Protein AF-A0AAN6JN86-F1 (afdb_monomer_lite)

Radius of gyration: 22.03 Å; chains: 1; bounding box: 62×44×54 Å

Secondary structure (DSSP, 8-state):
-HHHHHHHHHHHT--EEEE-TTTT-BS-TTTS----HHHHHHHHTT-SSHHHHHHHHH--EEEEEESSSTTT--GGG--EEEEEES--HHHHHHHHHHHHHT----HHHHHHHHHHHS---TTSTTHHHHHHHHHHHHHHHHHHHHHHHHHHHTSTTEE-PPP-BSS----EE---HHHHHHHHHTTS-HHHHHTTTSS-SSS-TT----S-------

Foldseek 3Di:
DLLVVLVVCQVVVHAAEAECAFQQFFLPCVVDHRDDSLNSLCVQCVDPDPVSNVSSQRHWYKYKYAQCFALNNPVVQVAIDIDTDNDDPVVVVVVVVVCCVVVHRDPSSVVSVVCVVVPDDPPDPCVVVVVVSRVVSSVVQSVVQVVVQVVQVVDPQWHWDRDRTTRAIAIAGRDDPCLCVVCVVVVHDSCVSVVVVPPDPDPDPDDPPPDHPHDHDD

Sequence (218 aa):
NIRDVLRLAHEKRLVVLADEVYQVNIYQPLERPFVSFKKVLRDFAKSEKEEERVIAEDVELVSCHNISKGVSGECGRRGGYFELCNISPEVEAQVYKLASVSLCSSVQGQIGIDLLVRPPKEGEESYALFKEETEGIYQTLKSRSEKMHAKFNELPGVVCNEAQGALYLFPELRLPAGAEKKAKEAGKKIDEYYCPQARPKSNTNRFKVCNVFVGVLL

Organism: NCBI:txid155126

Structure (mmCIF, N/CA/C/O backbone):
data_AF-A0AAN6JN86-F1
#
_entry.id   AF-A0AAN6JN86-F1
#
loop_
_atom_site.group_PDB
_atom_site.id
_atom_site.type_symbol
_atom_site.label_atom_id
_atom_site.label_alt_id
_atom_site.label_comp_id
_atom_site.label_asym_id
_atom_site.label_entity_id
_atom_site.label_seq_id
_atom_site.pdbx_PDB_ins_code
_atom_site.Cartn_x
_atom_site.Cartn_y
_atom_site.Cartn_z
_atom_site.occupancy
_atom_site.B_iso_or_equiv
_atom_site.auth_seq_id
_atom_site.auth_comp_id
_atom_site.auth_asym_id
_atom_site.auth_atom_id
_atom_site.pdbx_PDB_model_num
ATOM 1 N N . ASN A 1 1 ? -14.716 1.950 -8.890 1.00 90.81 1 ASN A N 1
ATOM 2 C CA . ASN A 1 1 ? -13.659 0.918 -8.803 1.00 90.81 1 ASN A CA 1
ATOM 3 C C . ASN A 1 1 ? -13.645 0.192 -7.461 1.00 90.81 1 ASN A C 1
ATOM 5 O O . ASN A 1 1 ? -14.044 -0.958 -7.468 1.00 90.81 1 ASN A O 1
ATOM 9 N N . ILE A 1 2 ? -13.265 0.787 -6.312 1.00 97.00 2 ILE A N 1
ATOM 10 C CA . ILE A 1 2 ? -13.223 0.032 -5.025 1.00 97.00 2 ILE A CA 1
ATOM 11 C C . ILE A 1 2 ? -14.587 -0.591 -4.676 1.00 97.00 2 ILE A C 1
ATOM 13 O O . ILE A 1 2 ? -14.657 -1.766 -4.331 1.00 97.00 2 ILE A O 1
ATOM 17 N N . ARG A 1 3 ? -15.685 0.162 -4.846 1.00 96.38 3 ARG A N 1
ATOM 18 C CA . ARG A 1 3 ? -17.052 -0.365 -4.674 1.00 96.38 3 ARG A CA 1
ATOM 19 C C . ARG A 1 3 ? -17.326 -1.590 -5.546 1.00 96.38 3 ARG A C 1
ATOM 21 O O . ARG A 1 3 ? -17.942 -2.535 -5.081 1.00 96.38 3 ARG A O 1
ATOM 28 N N . ASP A 1 4 ? -16.861 -1.581 -6.788 1.00 97.25 4 ASP A N 1
ATOM 29 C CA . ASP A 1 4 ? -17.097 -2.671 -7.738 1.00 97.25 4 ASP A CA 1
ATOM 30 C C . ASP A 1 4 ? -16.284 -3.914 -7.369 1.00 97.25 4 ASP A C 1
ATOM 32 O O . ASP A 1 4 ? -16.794 -5.024 -7.463 1.00 97.25 4 ASP A O 1
ATOM 36 N N . VAL A 1 5 ? -15.060 -3.730 -6.857 1.00 97.88 5 VAL A N 1
ATOM 37 C CA . VAL A 1 5 ? -14.250 -4.823 -6.298 1.00 97.88 5 VAL A CA 1
ATOM 38 C C . VAL A 1 5 ? -14.941 -5.446 -5.086 1.00 97.88 5 VAL A C 1
ATOM 40 O O . VAL A 1 5 ? -15.013 -6.665 -4.999 1.00 97.88 5 VAL A O 1
ATOM 43 N N . LEU A 1 6 ? -15.492 -4.633 -4.179 1.00 97.94 6 LEU A N 1
ATOM 44 C CA . LEU A 1 6 ? -16.229 -5.129 -3.011 1.00 97.94 6 LEU A CA 1
ATOM 45 C C . LEU A 1 6 ? -17.526 -5.852 -3.408 1.00 97.94 6 LEU A C 1
ATOM 47 O O . LEU A 1 6 ? -17.824 -6.906 -2.856 1.00 97.94 6 LEU A O 1
ATOM 51 N N . ARG A 1 7 ? -18.257 -5.350 -4.415 1.00 97.25 7 ARG A N 1
ATOM 52 C CA . ARG A 1 7 ? -19.420 -6.052 -4.990 1.00 97.25 7 ARG A CA 1
ATOM 53 C C . ARG A 1 7 ? -19.028 -7.399 -5.594 1.00 97.25 7 ARG A C 1
ATOM 55 O O . ARG A 1 7 ? -19.703 -8.389 -5.342 1.00 97.25 7 ARG A O 1
ATOM 62 N N . LEU A 1 8 ? -17.931 -7.446 -6.352 1.00 97.69 8 LEU A N 1
ATOM 63 C CA . LEU A 1 8 ? -17.412 -8.688 -6.924 1.00 97.69 8 LEU A CA 1
ATOM 64 C C . LEU A 1 8 ? -16.986 -9.669 -5.826 1.00 97.69 8 LEU A C 1
ATOM 66 O O . LEU A 1 8 ? -17.280 -10.857 -5.922 1.00 97.69 8 LEU A O 1
ATOM 70 N N . ALA A 1 9 ? -16.309 -9.179 -4.786 1.00 98.00 9 ALA A N 1
ATOM 71 C CA . ALA A 1 9 ? -15.887 -9.994 -3.655 1.00 98.00 9 ALA A CA 1
ATOM 72 C C . ALA A 1 9 ? -17.089 -10.604 -2.929 1.00 98.00 9 ALA A C 1
ATOM 74 O O . ALA A 1 9 ? -17.093 -11.804 -2.670 1.00 98.00 9 ALA A O 1
ATOM 75 N N . HIS A 1 10 ? -18.141 -9.814 -2.707 1.00 97.50 10 HIS A N 1
ATOM 76 C CA . HIS A 1 10 ? -19.407 -10.296 -2.167 1.00 97.50 10 HIS A CA 1
ATOM 77 C C . HIS A 1 10 ? -20.053 -11.359 -3.075 1.00 97.50 10 HIS A C 1
ATOM 79 O O . HIS A 1 10 ? -20.311 -12.477 -2.638 1.00 97.50 10 HIS A O 1
ATOM 85 N N . GLU A 1 11 ? -20.235 -11.062 -4.368 1.00 97.12 11 GLU A N 1
ATOM 86 C CA . GLU A 1 11 ? -20.869 -11.974 -5.336 1.00 97.12 11 GLU A CA 1
ATOM 87 C C . GLU A 1 11 ? -20.124 -13.313 -5.458 1.00 97.12 11 GLU A C 1
ATOM 89 O O . GLU A 1 11 ? -20.731 -14.378 -5.579 1.00 97.12 11 GLU A O 1
ATOM 94 N N . LYS A 1 12 ? -18.789 -13.268 -5.446 1.00 98.00 12 LYS A N 1
ATOM 95 C CA . LYS A 1 12 ? -17.933 -14.444 -5.629 1.00 98.00 12 LYS A CA 1
ATOM 96 C C . LYS A 1 12 ? -17.495 -15.092 -4.315 1.00 98.00 12 LYS A C 1
ATOM 98 O O . LYS A 1 12 ? -16.804 -16.107 -4.378 1.00 98.00 12 LYS A O 1
ATOM 103 N N . ARG A 1 13 ? -17.919 -14.562 -3.160 1.00 97.00 13 ARG A N 1
ATOM 104 C CA . ARG A 1 13 ? -17.509 -15.002 -1.813 1.00 97.00 13 ARG A CA 1
ATOM 105 C C . ARG A 1 13 ? -15.985 -15.058 -1.671 1.00 97.00 13 ARG A C 1
ATOM 107 O O . ARG A 1 13 ? -15.407 -16.105 -1.389 1.00 97.00 13 ARG A O 1
ATOM 114 N N . LEU A 1 14 ? -15.339 -13.932 -1.954 1.00 98.06 14 LEU A N 1
ATOM 115 C CA . LEU A 1 14 ? -13.891 -13.768 -1.883 1.00 98.06 14 LEU A CA 1
ATOM 116 C C . LEU A 1 14 ? -13.508 -12.910 -0.681 1.00 98.06 14 LEU A C 1
ATOM 118 O O . LEU A 1 14 ? -14.096 -11.854 -0.455 1.00 98.06 14 LEU A O 1
ATOM 122 N N . VAL A 1 15 ? -12.445 -13.320 0.007 1.00 97.94 15 VAL A N 1
ATOM 123 C CA . VAL A 1 15 ? -11.757 -12.479 0.990 1.00 97.94 15 VAL A CA 1
ATOM 124 C C . VAL A 1 15 ? -10.974 -11.394 0.257 1.00 97.94 15 VAL A C 1
ATOM 126 O O . VAL A 1 15 ? -10.248 -11.673 -0.703 1.00 97.94 15 VAL A O 1
ATOM 129 N N . VAL A 1 16 ? -11.081 -10.154 0.726 1.00 98.50 16 VAL A N 1
ATOM 130 C CA . VAL A 1 16 ? -10.330 -9.020 0.184 1.00 98.50 16 VAL A CA 1
ATOM 131 C C . VAL A 1 16 ? -9.072 -8.796 1.012 1.00 98.50 16 VAL A C 1
ATOM 133 O O . VAL A 1 16 ? -9.149 -8.491 2.197 1.00 98.50 16 VAL A O 1
ATOM 136 N N . LEU A 1 17 ? -7.903 -8.897 0.379 1.00 98.31 17 LEU A N 1
ATOM 137 C CA . LEU A 1 17 ? -6.627 -8.480 0.964 1.00 98.31 17 LEU A CA 1
ATOM 138 C C . LEU A 1 17 ? -6.231 -7.123 0.369 1.00 98.31 17 LEU A C 1
ATOM 140 O O . LEU A 1 17 ? -5.797 -7.043 -0.780 1.00 98.31 17 LEU A O 1
ATOM 144 N N . ALA A 1 18 ? -6.406 -6.052 1.137 1.00 98.12 18 ALA A N 1
ATOM 145 C CA . ALA A 1 18 ? -6.089 -4.690 0.727 1.00 98.12 18 ALA A CA 1
ATOM 146 C C . ALA A 1 18 ? -4.674 -4.303 1.190 1.00 98.12 18 ALA A C 1
ATOM 148 O O . ALA A 1 18 ? -4.459 -3.941 2.346 1.00 98.12 18 ALA A O 1
ATOM 149 N N . ASP A 1 19 ? -3.700 -4.371 0.279 1.00 96.88 19 ASP A N 1
ATOM 150 C CA . ASP A 1 19 ? -2.333 -3.889 0.511 1.00 96.88 19 ASP A CA 1
ATOM 151 C C . ASP A 1 19 ? -2.255 -2.364 0.295 1.00 96.88 19 ASP A C 1
ATOM 153 O O . ASP A 1 19 ? -2.111 -1.868 -0.824 1.00 96.88 19 ASP A O 1
ATOM 157 N N . GLU A 1 20 ? -2.389 -1.604 1.384 1.00 96.19 20 GLU A N 1
ATOM 158 C CA . GLU A 1 20 ? -2.514 -0.140 1.384 1.00 96.19 20 GLU A CA 1
ATOM 159 C C . GLU A 1 20 ? -1.215 0.545 1.860 1.00 96.19 20 GLU A C 1
ATOM 161 O O . GLU A 1 20 ? -1.208 1.620 2.466 1.00 96.19 20 GLU A O 1
ATOM 166 N N . VAL A 1 21 ? -0.059 -0.072 1.599 1.00 94.25 21 VAL A N 1
ATOM 167 C CA . VAL A 1 21 ? 1.250 0.385 2.115 1.00 94.25 21 VAL A CA 1
ATOM 168 C C . VAL A 1 21 ? 1.728 1.722 1.547 1.00 94.25 21 VAL A C 1
ATOM 170 O O . VAL A 1 21 ? 2.559 2.384 2.161 1.00 94.25 21 VAL A O 1
ATOM 173 N N . TYR A 1 22 ? 1.180 2.157 0.411 1.00 92.44 22 TYR A N 1
ATOM 174 C CA . TYR A 1 22 ? 1.493 3.439 -0.230 1.00 92.44 22 TYR A CA 1
ATOM 175 C C . TYR A 1 22 ? 0.433 4.527 0.008 1.00 92.44 22 TYR A C 1
ATOM 177 O O . TYR A 1 22 ? 0.425 5.524 -0.710 1.00 92.44 22 TYR A O 1
ATOM 185 N N . GLN A 1 23 ? -0.437 4.374 1.014 1.00 92.81 23 GLN A N 1
ATOM 186 C CA . GLN A 1 23 ? -1.581 5.271 1.241 1.00 92.81 23 GLN A CA 1
ATOM 187 C C . GLN A 1 23 ? -1.240 6.769 1.386 1.00 92.81 23 GLN A C 1
ATOM 189 O O . GLN A 1 23 ? -2.074 7.610 1.066 1.00 92.81 23 GLN A O 1
ATOM 194 N N . VAL A 1 24 ? -0.013 7.115 1.800 1.00 88.44 24 VAL A N 1
ATOM 195 C CA . VAL A 1 24 ? 0.463 8.511 1.919 1.00 88.44 24 VAL A CA 1
ATOM 196 C C . VAL A 1 24 ? 1.296 9.000 0.722 1.00 88.44 24 VAL A C 1
ATOM 198 O O . VAL A 1 24 ? 1.612 10.181 0.632 1.00 88.44 24 VAL A O 1
ATOM 201 N N . ASN A 1 25 ? 1.668 8.126 -0.222 1.00 89.94 25 ASN A N 1
ATOM 202 C CA . ASN A 1 25 ? 2.407 8.504 -1.434 1.00 89.94 25 ASN A CA 1
ATOM 203 C C . ASN A 1 25 ? 1.449 8.647 -2.620 1.00 89.94 25 ASN A C 1
ATOM 205 O O . ASN A 1 25 ? 1.474 7.817 -3.525 1.00 89.94 25 ASN A O 1
ATOM 209 N N . ILE A 1 26 ? 0.617 9.685 -2.633 1.00 91.50 26 ILE A N 1
ATOM 210 C CA . ILE A 1 26 ? -0.325 9.959 -3.729 1.00 91.50 26 ILE A CA 1
ATOM 211 C C . ILE A 1 26 ? 0.054 11.281 -4.391 1.00 91.50 26 ILE A C 1
ATOM 213 O O . ILE A 1 26 ? 0.018 12.310 -3.728 1.00 91.50 26 ILE A O 1
ATOM 217 N N . TYR A 1 27 ? 0.415 11.288 -5.677 1.00 88.19 27 TYR A N 1
ATOM 218 C CA . TYR A 1 27 ? 0.938 12.487 -6.363 1.00 88.19 27 TYR A CA 1
ATOM 219 C C . TYR A 1 27 ? -0.142 13.417 -6.935 1.00 88.19 27 TYR A C 1
ATOM 221 O O . TYR A 1 27 ? 0.131 14.595 -7.197 1.00 88.19 27 TYR A O 1
ATOM 229 N N . GLN A 1 28 ? -1.370 12.905 -7.074 1.00 87.56 28 GLN A N 1
ATOM 230 C CA . GLN A 1 28 ? -2.553 13.626 -7.560 1.00 87.56 28 GLN A CA 1
ATOM 231 C C . GLN A 1 28 ? -3.698 13.589 -6.520 1.00 87.56 28 GLN A C 1
ATOM 233 O O . GLN A 1 28 ? -4.793 13.113 -6.822 1.00 87.56 28 GLN A O 1
ATOM 238 N N . PRO A 1 29 ? -3.480 14.056 -5.273 1.00 86.88 29 PRO A N 1
ATOM 239 C CA . PRO A 1 29 ? -4.427 13.846 -4.174 1.00 86.88 29 PRO A CA 1
ATOM 240 C C . PRO A 1 29 ? -5.755 14.603 -4.336 1.00 86.88 29 PRO A C 1
ATOM 242 O O . PRO A 1 29 ? -6.751 14.188 -3.755 1.00 86.88 29 PRO A O 1
ATOM 245 N N . LEU A 1 30 ? -5.789 15.685 -5.125 1.00 88.56 30 LEU A N 1
ATOM 246 C CA . LEU A 1 30 ? -7.016 16.451 -5.389 1.00 88.56 30 LEU A CA 1
ATOM 247 C C . LEU A 1 30 ? -7.976 15.714 -6.331 1.00 88.56 30 LEU A C 1
ATOM 249 O O . LEU A 1 30 ? -9.188 15.794 -6.164 1.00 88.56 30 LEU A O 1
ATOM 253 N N . GLU A 1 31 ? -7.437 14.989 -7.309 1.00 89.94 31 GLU A N 1
ATOM 254 C CA . GLU A 1 31 ? -8.233 14.249 -8.294 1.00 89.94 31 GLU A CA 1
ATOM 255 C C . GLU A 1 31 ? -8.492 12.810 -7.846 1.00 89.94 31 GLU A C 1
ATOM 257 O O . GLU A 1 31 ? -9.556 12.245 -8.100 1.00 89.94 31 GLU A O 1
ATOM 262 N N . ARG A 1 32 ? -7.500 12.197 -7.190 1.00 89.50 32 ARG A N 1
ATOM 263 C CA . ARG A 1 32 ? -7.491 10.783 -6.805 1.00 89.50 32 ARG A CA 1
ATOM 264 C C . ARG A 1 32 ? -6.957 10.627 -5.383 1.00 89.50 32 ARG A C 1
ATOM 266 O O . ARG A 1 32 ? -5.860 10.098 -5.202 1.00 89.50 32 ARG A O 1
ATOM 273 N N . PRO A 1 33 ? -7.696 11.096 -4.364 1.00 93.69 33 PRO A N 1
ATOM 274 C CA . PRO A 1 33 ? -7.288 10.912 -2.981 1.00 93.69 33 PRO A CA 1
ATOM 275 C C . PRO A 1 33 ? -7.226 9.424 -2.630 1.00 93.69 33 PRO A C 1
ATOM 277 O O . PRO A 1 33 ? -7.949 8.599 -3.197 1.00 93.69 33 PRO A O 1
ATOM 280 N N . PHE A 1 34 ? -6.394 9.082 -1.647 1.00 95.12 34 PHE A N 1
ATOM 281 C CA . PHE A 1 34 ? -6.455 7.757 -1.049 1.00 95.12 34 PHE A CA 1
ATOM 282 C C . PHE A 1 34 ? -7.803 7.564 -0.342 1.00 95.12 34 PHE A C 1
ATOM 284 O O . PHE A 1 34 ? -8.250 8.408 0.436 1.00 95.12 34 PHE A O 1
ATOM 291 N N . VAL A 1 35 ? -8.441 6.428 -0.607 1.00 96.44 35 VAL A N 1
ATOM 292 C CA . VAL A 1 35 ? -9.672 5.992 0.049 1.00 96.44 35 VAL A CA 1
ATOM 293 C C . VAL A 1 35 ? -9.467 4.533 0.430 1.00 96.44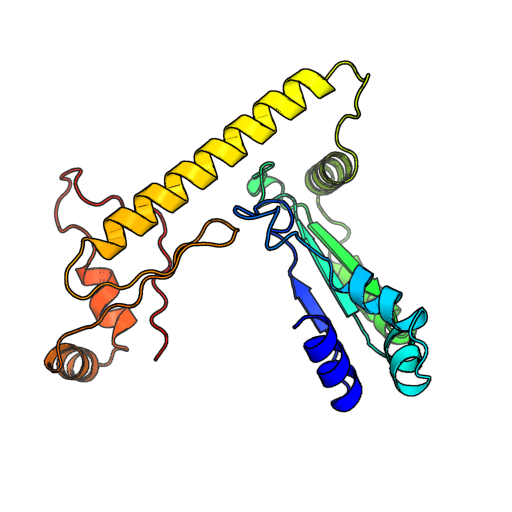 35 VAL A C 1
ATOM 295 O O . VAL A 1 35 ? -9.300 3.699 -0.457 1.00 96.44 35 VAL A O 1
ATOM 298 N N . SER A 1 36 ? -9.473 4.223 1.728 1.00 97.75 36 SER A N 1
ATOM 299 C CA . SER A 1 36 ? -9.258 2.845 2.176 1.00 97.75 36 SER A CA 1
ATOM 300 C C . SER A 1 36 ? -10.429 1.939 1.800 1.00 97.75 36 SER A C 1
ATOM 302 O O . SER A 1 36 ? -11.596 2.354 1.825 1.00 97.75 36 SER A O 1
ATOM 304 N N . PHE A 1 37 ? -10.130 0.671 1.516 1.00 98.31 37 PHE A N 1
ATOM 305 C CA . PHE A 1 37 ? -11.132 -0.371 1.296 1.00 98.31 37 PHE A CA 1
ATOM 306 C C . PHE A 1 37 ? -12.103 -0.451 2.467 1.00 98.31 37 PHE A C 1
ATOM 308 O O . PHE A 1 37 ? -13.312 -0.521 2.252 1.00 98.31 37 PHE A O 1
ATOM 315 N N . LYS A 1 38 ? -11.599 -0.334 3.701 1.00 98.00 38 LYS A N 1
ATOM 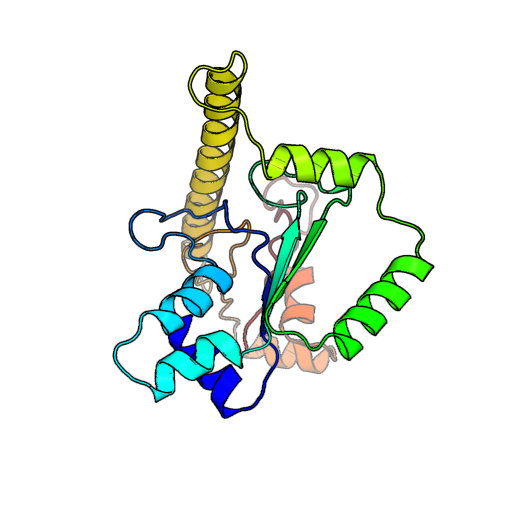316 C CA . LYS A 1 38 ? -12.441 -0.345 4.898 1.00 98.00 38 LYS A CA 1
ATOM 317 C C . LYS A 1 38 ? -13.419 0.822 4.937 1.00 98.00 38 LYS A C 1
ATOM 319 O O . LYS A 1 38 ? -14.579 0.625 5.292 1.00 98.00 38 LYS A O 1
ATOM 324 N N . LYS A 1 39 ? -12.992 2.032 4.563 1.00 97.62 39 LYS A N 1
ATOM 325 C CA . LYS A 1 39 ? -13.909 3.175 4.499 1.00 97.62 39 LYS A CA 1
ATOM 326 C C . LYS A 1 39 ? -15.033 2.899 3.499 1.00 97.62 39 LYS A C 1
ATOM 328 O O . LYS A 1 39 ? -16.196 3.103 3.834 1.00 97.62 39 LYS A O 1
ATOM 333 N N . VAL A 1 40 ? -14.696 2.412 2.302 1.00 97.88 40 VAL A N 1
ATOM 334 C CA . VAL A 1 40 ? -15.697 2.107 1.266 1.00 97.88 40 VAL A CA 1
ATOM 335 C C . VAL A 1 40 ? -16.629 0.982 1.709 1.00 97.88 40 VAL A C 1
ATOM 337 O O . VAL A 1 40 ? -17.836 1.107 1.527 1.00 97.88 40 VAL A O 1
ATOM 340 N N . LEU A 1 41 ? -16.094 -0.066 2.341 1.00 97.75 41 LEU A N 1
ATOM 341 C CA . LEU A 1 41 ? -16.873 -1.159 2.920 1.00 97.75 41 LEU A CA 1
ATOM 342 C C . LEU A 1 41 ? -17.884 -0.639 3.950 1.00 97.75 41 LEU A C 1
ATOM 344 O O . LEU A 1 41 ? -19.055 -0.984 3.895 1.00 97.75 41 LEU A O 1
ATOM 348 N N . ARG A 1 42 ? -17.473 0.266 4.845 1.00 97.06 42 ARG A N 1
ATOM 349 C CA . ARG A 1 42 ? -18.385 0.877 5.827 1.00 97.06 42 ARG A CA 1
ATOM 350 C C . ARG A 1 42 ? -19.367 1.873 5.214 1.00 97.06 42 ARG A C 1
ATOM 352 O O . ARG A 1 42 ? -20.442 2.078 5.768 1.00 97.06 42 ARG A O 1
ATOM 359 N N . ASP A 1 43 ? -19.038 2.484 4.080 1.00 96.94 43 ASP A N 1
ATOM 360 C CA . ASP A 1 43 ? -19.972 3.356 3.367 1.00 96.94 43 ASP A CA 1
ATOM 361 C C . ASP A 1 43 ? -21.126 2.569 2.713 1.00 96.94 43 ASP A C 1
ATOM 363 O O . ASP A 1 43 ? -22.192 3.149 2.521 1.00 96.94 43 ASP A O 1
ATOM 367 N N . PHE A 1 44 ? -20.969 1.266 2.432 1.00 96.50 44 PHE A N 1
ATOM 368 C CA . PHE A 1 44 ? -22.068 0.410 1.955 1.00 96.50 44 PHE A CA 1
ATOM 369 C C . PHE A 1 44 ? -23.218 0.296 2.968 1.00 96.50 44 PHE A C 1
ATOM 371 O O . PHE A 1 44 ? -24.378 0.298 2.565 1.00 96.50 44 PHE A O 1
ATOM 378 N N . ALA A 1 45 ? -22.929 0.333 4.275 1.00 93.81 45 ALA A N 1
ATOM 379 C CA . ALA A 1 45 ? -23.955 0.327 5.326 1.00 93.81 45 ALA A CA 1
ATOM 380 C C . ALA A 1 45 ? -24.875 1.563 5.279 1.00 93.81 45 ALA A C 1
ATOM 382 O O . ALA A 1 45 ? -25.966 1.557 5.839 1.00 93.81 45 ALA A O 1
ATOM 383 N N . LYS A 1 46 ? -24.436 2.635 4.607 1.00 94.88 46 LYS A N 1
ATOM 384 C CA . LYS A 1 46 ? -25.202 3.874 4.414 1.00 94.88 46 LYS A CA 1
ATOM 385 C C . LYS A 1 46 ? -25.981 3.882 3.095 1.00 94.88 46 LYS A C 1
ATOM 387 O O . LYS A 1 46 ? -26.588 4.900 2.773 1.00 94.88 46 LYS A O 1
ATOM 392 N N . SER A 1 47 ? -25.914 2.812 2.298 1.00 93.94 47 SER A N 1
ATOM 393 C CA . SER A 1 47 ? -26.638 2.732 1.029 1.00 93.94 47 SER A CA 1
ATOM 394 C C . SER A 1 47 ? -28.142 2.622 1.268 1.00 93.94 47 SER A C 1
ATOM 396 O O . SER A 1 47 ? -28.590 1.992 2.225 1.00 93.94 47 SER A O 1
ATOM 398 N N . GLU A 1 48 ? -28.932 3.215 0.374 1.00 92.56 48 GLU A N 1
ATOM 399 C CA . GLU A 1 48 ? -30.395 3.106 0.377 1.00 92.56 48 GLU A CA 1
ATOM 400 C C . GLU A 1 48 ? -30.865 1.707 -0.047 1.00 92.56 48 GLU A C 1
ATOM 402 O O . GLU A 1 48 ? -31.936 1.262 0.370 1.00 92.56 48 GLU A O 1
ATOM 407 N N . LYS A 1 49 ? -30.042 0.988 -0.817 1.00 93.06 49 LYS A N 1
ATOM 408 C CA . LYS A 1 49 ? -30.334 -0.355 -1.323 1.00 93.06 49 LYS A CA 1
ATOM 409 C C . LYS A 1 49 ? -29.981 -1.414 -0.288 1.00 93.06 49 LYS A C 1
ATOM 411 O O . LYS A 1 49 ? -28.851 -1.447 0.195 1.00 93.06 49 LYS A O 1
ATOM 416 N N . GLU A 1 50 ? -30.926 -2.299 0.016 1.00 91.44 50 GLU A N 1
ATOM 417 C CA . GLU A 1 50 ? -30.716 -3.382 0.985 1.00 91.44 50 GLU A CA 1
ATOM 418 C C . GLU A 1 50 ? -29.614 -4.332 0.514 1.00 91.44 50 GLU A C 1
ATOM 420 O O . GLU A 1 50 ? -28.713 -4.662 1.277 1.00 91.44 50 GLU A O 1
ATOM 425 N N . GLU A 1 51 ? -29.611 -4.669 -0.778 1.00 90.00 51 GLU A N 1
ATOM 426 C CA . GLU A 1 51 ? -28.598 -5.553 -1.372 1.00 90.00 51 GLU A CA 1
ATOM 427 C C . GLU A 1 51 ? -27.167 -5.015 -1.201 1.00 90.00 51 GLU A C 1
ATOM 429 O O . GLU A 1 51 ? -26.208 -5.779 -1.138 1.00 90.00 51 GLU A O 1
ATOM 434 N N . GLU A 1 52 ? -27.016 -3.690 -1.136 1.00 92.31 52 GLU A N 1
ATOM 435 C CA . GLU A 1 52 ? -25.730 -3.040 -0.906 1.00 92.31 52 GLU A CA 1
ATOM 436 C C . GLU A 1 52 ? -25.363 -2.967 0.575 1.00 92.31 52 GLU A C 1
ATOM 438 O O . GLU A 1 52 ? -24.178 -3.023 0.889 1.00 92.31 52 GLU A O 1
ATOM 443 N N . ARG A 1 53 ? -26.339 -2.875 1.486 1.00 95.38 53 ARG A N 1
ATOM 444 C CA . ARG A 1 53 ? -26.072 -2.859 2.931 1.00 95.38 53 ARG A CA 1
ATOM 445 C C . ARG A 1 53 ? -25.458 -4.170 3.408 1.00 95.38 53 ARG A C 1
ATOM 447 O O . ARG A 1 53 ? -24.486 -4.123 4.157 1.00 95.38 53 ARG A O 1
ATOM 454 N N . VAL A 1 54 ? -25.944 -5.302 2.896 1.00 95.94 54 VAL A N 1
ATOM 455 C CA . VAL A 1 54 ? -25.430 -6.645 3.230 1.00 95.94 54 VAL A CA 1
ATOM 456 C C . VAL A 1 54 ? -23.926 -6.771 2.942 1.00 95.94 54 VAL A C 1
ATOM 458 O O . VAL A 1 54 ? -23.187 -7.353 3.731 1.00 95.94 54 VAL A O 1
ATOM 461 N N . ILE A 1 55 ? -23.423 -6.115 1.887 1.00 96.69 55 ILE A N 1
ATOM 462 C CA . ILE A 1 55 ? -21.988 -6.106 1.539 1.00 96.69 55 ILE A CA 1
ATOM 463 C C . ILE A 1 55 ? -21.127 -5.605 2.708 1.00 96.69 55 ILE A C 1
ATOM 465 O O . ILE A 1 55 ? -20.021 -6.104 2.908 1.00 96.69 55 ILE A O 1
ATOM 469 N N . ALA A 1 56 ? -21.609 -4.622 3.476 1.00 96.06 56 ALA A N 1
ATOM 470 C CA . ALA A 1 56 ? -20.859 -4.029 4.582 1.00 96.06 56 ALA A CA 1
ATOM 471 C C . ALA A 1 56 ? -20.608 -5.003 5.745 1.00 96.06 56 ALA A C 1
ATOM 473 O O . ALA A 1 56 ? -19.660 -4.801 6.511 1.00 96.06 56 ALA A O 1
ATOM 474 N N . GLU A 1 57 ? -21.452 -6.025 5.875 1.00 94.12 57 GLU A N 1
ATOM 475 C CA . GLU A 1 57 ? -21.414 -7.030 6.939 1.00 94.12 57 GLU A CA 1
ATOM 476 C C . GLU A 1 57 ? -20.773 -8.335 6.458 1.00 94.12 57 GLU A C 1
ATOM 478 O O . GLU A 1 57 ? -19.987 -8.924 7.194 1.00 94.12 57 GLU A O 1
ATOM 483 N N . ASP A 1 58 ? -21.024 -8.727 5.208 1.00 95.50 58 ASP A N 1
ATOM 484 C CA . ASP A 1 58 ? -20.617 -10.034 4.686 1.00 95.50 58 ASP A CA 1
ATOM 485 C C . ASP A 1 58 ? -19.195 -10.063 4.115 1.00 95.50 58 ASP A C 1
ATOM 487 O O . ASP A 1 58 ? -18.539 -11.105 4.136 1.00 95.50 58 ASP A O 1
ATOM 491 N N . VAL A 1 59 ? -18.693 -8.953 3.559 1.00 97.94 59 VAL A N 1
ATOM 492 C CA . VAL A 1 59 ? -17.371 -8.981 2.916 1.00 97.94 59 VAL A CA 1
ATOM 493 C C . VAL A 1 59 ? -16.269 -9.034 3.966 1.00 97.94 59 VAL A C 1
ATOM 495 O O . VAL A 1 59 ? -16.017 -8.061 4.681 1.00 97.94 59 VAL A O 1
ATOM 498 N N . GLU A 1 60 ? -15.571 -10.163 3.982 1.00 98.44 60 GLU A N 1
ATOM 499 C CA . GLU A 1 60 ? -14.328 -10.394 4.708 1.00 98.44 60 GLU A CA 1
ATOM 500 C C . GLU A 1 60 ? -13.196 -9.537 4.124 1.00 98.44 60 GLU A C 1
ATOM 502 O O . GLU A 1 60 ? -12.833 -9.659 2.949 1.00 98.44 60 GLU A O 1
ATOM 507 N N . LEU A 1 61 ? -12.617 -8.662 4.947 1.00 98.56 61 LEU A N 1
ATOM 508 C CA . LEU A 1 61 ? -11.577 -7.718 4.540 1.00 98.56 61 LEU A CA 1
ATOM 509 C C . LEU A 1 61 ? -10.385 -7.773 5.497 1.00 98.56 61 LEU A C 1
ATOM 511 O O . LEU A 1 61 ? -10.542 -7.673 6.713 1.00 98.56 61 LEU A O 1
ATOM 515 N N . VAL A 1 62 ? -9.184 -7.844 4.925 1.00 98.56 62 VAL A N 1
ATOM 516 C CA . VAL A 1 62 ? -7.912 -7.657 5.622 1.00 98.56 62 VAL A CA 1
ATOM 517 C C . VAL A 1 62 ? -7.191 -6.451 5.030 1.00 98.56 62 VAL A C 1
ATOM 519 O O . VAL A 1 62 ? -6.755 -6.495 3.880 1.00 98.56 62 VAL A O 1
ATOM 522 N N . SER A 1 63 ? -7.053 -5.376 5.803 1.00 98.38 63 SER A N 1
ATOM 523 C CA . SER A 1 63 ? -6.322 -4.169 5.391 1.00 98.38 63 SER A CA 1
ATOM 524 C C . SER A 1 63 ? -4.913 -4.179 5.970 1.00 98.38 63 SER A C 1
ATOM 526 O O . SER A 1 63 ? -4.756 -4.269 7.182 1.00 98.38 63 SER A O 1
ATOM 528 N N . CYS A 1 64 ? -3.889 -4.059 5.126 1.00 97.56 64 CYS A N 1
ATOM 529 C CA . CYS A 1 64 ? -2.480 -4.142 5.511 1.00 97.56 64 CYS A CA 1
ATOM 530 C C . CYS A 1 64 ? -1.776 -2.786 5.394 1.00 97.56 64 CYS A C 1
ATOM 532 O O . CYS A 1 64 ? -1.909 -2.087 4.386 1.00 97.56 64 CYS A O 1
ATOM 534 N N . HIS A 1 65 ? -0.943 -2.451 6.383 1.00 95.88 65 HIS A N 1
ATOM 535 C CA . HIS A 1 65 ? -0.093 -1.264 6.339 1.00 95.88 65 HIS A CA 1
ATOM 536 C C . HIS A 1 65 ? 1.275 -1.476 7.009 1.00 95.88 65 HIS A C 1
ATOM 538 O O . HIS A 1 65 ? 1.463 -2.387 7.818 1.00 95.88 65 HIS A O 1
ATOM 544 N N . ASN A 1 66 ? 2.274 -0.657 6.654 1.00 93.38 66 ASN A N 1
ATOM 545 C CA . ASN A 1 66 ? 3.632 -0.772 7.192 1.00 93.38 66 ASN A CA 1
ATOM 546 C C . ASN A 1 66 ? 4.392 0.561 7.222 1.00 93.38 66 ASN A C 1
ATOM 548 O O . ASN A 1 66 ? 4.046 1.496 6.508 1.00 93.38 66 ASN A O 1
ATOM 552 N N . ILE A 1 67 ? 5.477 0.610 8.005 1.00 93.56 67 ILE A N 1
ATOM 553 C CA . ILE A 1 67 ? 6.376 1.782 8.101 1.00 93.56 67 ILE A CA 1
ATOM 554 C C . ILE A 1 67 ? 7.460 1.828 7.014 1.00 93.56 67 ILE A C 1
ATOM 556 O O . ILE A 1 67 ? 8.248 2.771 6.961 1.00 93.56 67 ILE A O 1
ATOM 560 N N . SER A 1 68 ? 7.554 0.791 6.177 1.00 87.31 68 SER A N 1
ATOM 561 C CA . SER A 1 68 ? 8.687 0.577 5.263 1.00 87.31 68 SER A CA 1
ATOM 562 C C . SER A 1 68 ? 8.630 1.437 4.005 1.00 87.31 68 SER A C 1
ATOM 564 O O . SER A 1 68 ? 9.650 1.622 3.340 1.00 87.31 68 SER A O 1
ATOM 566 N N . LYS A 1 69 ? 7.430 1.874 3.630 1.00 85.62 69 LYS A N 1
ATOM 567 C CA . LYS A 1 69 ? 7.150 2.730 2.474 1.00 85.62 69 LYS A CA 1
ATOM 568 C C . LYS A 1 69 ? 6.712 4.104 2.981 1.00 85.62 69 LYS A C 1
ATOM 570 O O . LYS A 1 69 ? 6.845 4.375 4.171 1.00 85.62 69 LYS A O 1
ATOM 575 N N . GLY A 1 70 ? 6.221 4.985 2.116 1.00 77.38 70 GLY A N 1
ATOM 576 C CA . GLY A 1 70 ? 5.811 6.301 2.589 1.00 77.38 70 GLY A CA 1
ATOM 577 C C . GLY A 1 70 ? 6.955 7.291 2.687 1.00 77.38 70 GLY A C 1
ATOM 578 O O . GLY A 1 70 ? 8.068 7.086 2.200 1.00 77.38 70 GLY A O 1
ATOM 579 N N . VAL A 1 71 ? 6.622 8.378 3.362 1.00 74.00 71 VAL A N 1
ATOM 580 C CA . VAL A 1 71 ? 7.560 9.397 3.813 1.00 74.00 71 VAL A CA 1
ATOM 581 C C . VAL A 1 71 ? 8.407 8.892 4.992 1.00 74.00 71 VAL A C 1
ATOM 583 O O . VAL A 1 71 ? 9.538 9.334 5.148 1.00 74.00 71 VAL A O 1
ATOM 586 N N . SER A 1 72 ? 7.913 7.913 5.764 1.00 77.06 72 SER A N 1
ATOM 587 C CA . SER A 1 72 ? 8.650 7.300 6.876 1.00 77.06 72 SER A CA 1
ATOM 588 C C . SER A 1 72 ? 9.851 6.471 6.408 1.00 77.06 72 SER A C 1
ATOM 590 O O . SER A 1 72 ? 10.948 6.651 6.916 1.00 77.06 72 SER A O 1
ATOM 592 N N . GLY A 1 73 ? 9.681 5.567 5.431 1.00 77.94 73 GLY A N 1
ATOM 593 C CA . GLY A 1 73 ? 10.806 4.849 4.806 1.00 77.94 73 GLY A CA 1
ATOM 594 C C . GLY A 1 73 ? 11.641 3.947 5.738 1.00 77.94 73 GLY A C 1
ATOM 595 O O . GLY A 1 73 ? 12.773 3.596 5.406 1.00 77.94 73 GLY A O 1
ATOM 596 N N . GLU A 1 74 ? 11.093 3.520 6.878 1.00 88.62 74 GLU A N 1
ATOM 597 C CA . GLU A 1 74 ? 11.789 2.824 7.975 1.00 88.62 74 GLU A CA 1
ATOM 598 C C . GLU A 1 74 ? 11.889 1.298 7.751 1.00 88.62 74 GLU A C 1
ATOM 600 O O . GLU A 1 74 ? 11.552 0.476 8.609 1.00 88.62 74 GLU A O 1
ATOM 605 N N . CYS A 1 75 ? 12.325 0.871 6.562 1.00 85.50 75 CYS A N 1
ATOM 606 C CA . CYS A 1 75 ? 12.260 -0.536 6.142 1.00 85.50 75 CYS A CA 1
ATOM 607 C C . CYS A 1 75 ? 13.075 -1.505 7.024 1.00 85.50 75 CYS A C 1
ATOM 609 O O . CYS A 1 75 ? 12.685 -2.664 7.195 1.00 85.50 75 CYS A O 1
ATOM 611 N N . GLY A 1 76 ? 14.170 -1.027 7.625 1.00 89.31 76 GLY A N 1
ATOM 612 C CA . GLY A 1 76 ? 15.017 -1.804 8.535 1.00 89.31 76 GLY A CA 1
ATOM 613 C C . GLY A 1 76 ? 14.342 -2.144 9.867 1.00 89.31 76 GLY A C 1
ATOM 614 O O . GLY A 1 76 ? 14.682 -3.154 10.476 1.00 89.31 76 GLY A O 1
ATOM 615 N N . ARG A 1 77 ? 13.340 -1.363 10.292 1.00 89.25 77 ARG A N 1
ATOM 616 C CA . ARG A 1 77 ? 12.617 -1.585 11.555 1.00 89.25 77 ARG A CA 1
ATOM 617 C C . ARG A 1 77 ? 11.575 -2.700 11.475 1.00 89.25 77 ARG A C 1
ATOM 619 O O . ARG A 1 77 ? 11.157 -3.208 12.512 1.00 89.25 77 ARG A O 1
ATOM 626 N N . ARG A 1 78 ? 11.174 -3.095 10.257 1.00 91.75 78 ARG A N 1
ATOM 627 C CA . ARG A 1 78 ? 10.258 -4.223 9.984 1.00 91.75 78 ARG A CA 1
ATOM 628 C C . ARG A 1 78 ? 8.929 -4.140 10.760 1.00 91.75 78 ARG A C 1
ATOM 630 O O . ARG A 1 78 ? 8.424 -5.152 11.232 1.00 91.75 78 ARG A O 1
ATOM 637 N N . GLY A 1 79 ? 8.367 -2.936 10.883 1.00 94.50 79 GLY A N 1
ATOM 638 C CA . GLY A 1 79 ? 7.060 -2.698 11.506 1.00 94.50 79 GLY A CA 1
ATOM 639 C C . GLY A 1 79 ? 5.907 -2.740 10.500 1.00 94.50 79 GLY A C 1
ATOM 640 O O . GLY A 1 79 ? 6.012 -2.202 9.395 1.00 94.50 79 GLY A O 1
ATOM 641 N N . GLY A 1 80 ? 4.796 -3.356 10.893 1.00 95.44 80 GLY A N 1
ATOM 642 C CA . GLY A 1 80 ? 3.573 -3.455 10.102 1.00 95.44 80 GLY A CA 1
ATOM 643 C C . GLY A 1 80 ? 2.386 -3.858 10.964 1.00 95.44 80 GLY A C 1
ATOM 644 O O . GLY A 1 80 ? 2.572 -4.397 12.055 1.00 95.44 80 GLY A O 1
ATOM 645 N N . TYR A 1 81 ? 1.185 -3.604 10.463 1.00 96.31 81 TYR A N 1
ATOM 646 C CA . TYR A 1 81 ? -0.050 -4.138 11.023 1.00 96.31 81 TYR A CA 1
ATOM 647 C C . TYR A 1 81 ? -0.977 -4.585 9.897 1.00 96.31 81 TYR A C 1
ATOM 649 O O . TYR A 1 81 ? -0.848 -4.161 8.745 1.00 96.31 81 TYR A O 1
ATOM 657 N N . PHE A 1 82 ? -1.930 -5.432 10.252 1.00 97.31 82 PHE A N 1
ATOM 658 C CA . PHE A 1 82 ? -3.115 -5.652 9.447 1.00 97.31 82 PHE A CA 1
ATOM 659 C C . PHE A 1 82 ? -4.344 -5.575 10.345 1.00 97.31 82 PHE A C 1
ATOM 661 O O . PHE A 1 82 ? -4.262 -5.814 11.549 1.00 97.31 82 PHE A O 1
ATOM 668 N N . GLU A 1 83 ? -5.470 -5.221 9.752 1.00 97.81 83 GLU A N 1
ATOM 669 C CA . GLU A 1 83 ? -6.763 -5.179 10.412 1.00 97.81 83 GLU A CA 1
ATOM 670 C C . GLU A 1 83 ? -7.689 -6.211 9.780 1.00 97.81 83 GLU A C 1
ATOM 672 O O . GLU A 1 83 ? -7.852 -6.218 8.562 1.00 97.81 83 GLU A O 1
ATOM 677 N N . LEU A 1 84 ? -8.303 -7.052 10.613 1.00 97.94 84 LEU A N 1
ATOM 678 C CA . LEU A 1 84 ? -9.338 -7.998 10.210 1.00 97.94 84 LEU A CA 1
ATOM 679 C C . LEU A 1 84 ? -10.715 -7.342 10.366 1.00 97.94 84 LEU A C 1
ATOM 681 O O . LEU A 1 84 ? -11.013 -6.737 11.394 1.00 97.94 84 LEU A O 1
ATOM 685 N N . CYS A 1 85 ? -11.562 -7.463 9.350 1.00 97.75 85 CYS A N 1
ATOM 686 C CA . CYS A 1 85 ? -12.919 -6.936 9.341 1.00 97.75 85 CYS A CA 1
ATOM 687 C C . CYS A 1 85 ? -13.870 -7.998 8.787 1.00 97.75 85 CYS A C 1
ATOM 689 O O . CYS A 1 85 ? -13.620 -8.541 7.713 1.00 97.75 85 CYS A O 1
ATOM 691 N N . ASN A 1 86 ? -14.954 -8.267 9.521 1.00 97.31 86 ASN A N 1
ATOM 692 C CA . ASN A 1 86 ? -15.975 -9.273 9.197 1.00 97.31 86 ASN A CA 1
ATOM 693 C C . ASN A 1 86 ? -15.441 -10.716 9.079 1.00 97.31 86 ASN A C 1
ATOM 695 O O . ASN A 1 86 ? -16.092 -11.569 8.492 1.00 97.31 86 ASN A O 1
ATOM 699 N N . ILE A 1 87 ? -14.269 -11.003 9.650 1.00 97.38 87 ILE A N 1
ATOM 700 C CA . ILE A 1 87 ? -13.695 -12.352 9.700 1.00 97.38 87 ILE A CA 1
ATOM 701 C C . ILE A 1 87 ? -14.342 -13.130 10.847 1.00 97.38 87 ILE A C 1
ATOM 703 O O . ILE A 1 87 ? -14.520 -12.590 11.940 1.00 97.38 87 ILE A O 1
ATOM 707 N N . SER A 1 88 ? -14.677 -14.400 10.612 1.00 96.94 88 SER A N 1
ATOM 708 C CA . SER A 1 88 ? -15.251 -15.255 11.659 1.00 96.94 88 SER A CA 1
ATOM 709 C C . SER A 1 88 ? -14.307 -15.419 12.868 1.00 96.94 88 SER A C 1
ATOM 711 O O . SER A 1 88 ? -13.089 -15.550 12.683 1.00 96.94 88 SER A O 1
ATOM 713 N N . PRO A 1 89 ? -14.836 -15.474 14.108 1.00 97.38 89 PRO A N 1
ATOM 714 C CA . PRO A 1 89 ? -14.020 -15.648 15.313 1.00 97.38 89 PRO A CA 1
ATOM 715 C C . PRO A 1 89 ? -13.142 -16.906 15.291 1.00 97.38 89 PRO A C 1
ATOM 717 O O . PRO A 1 89 ? -12.034 -16.910 15.827 1.00 97.38 89 PRO A O 1
ATOM 720 N N . GLU A 1 90 ? -13.601 -17.983 14.650 1.00 97.94 90 GLU A N 1
ATOM 721 C CA . GLU A 1 90 ? -12.848 -19.228 14.510 1.00 97.94 90 GLU A CA 1
ATOM 722 C C . GLU A 1 90 ? -11.607 -19.046 13.628 1.00 97.94 90 GLU A C 1
ATOM 724 O O . GLU A 1 90 ? -10.536 -19.572 13.950 1.00 97.94 90 GLU A O 1
ATOM 729 N N . VAL A 1 91 ? -11.732 -18.289 12.532 1.00 97.38 91 VAL A N 1
ATOM 730 C CA . VAL A 1 91 ? -10.610 -17.954 11.644 1.00 97.38 91 VAL A CA 1
ATOM 731 C C . VAL A 1 91 ? -9.667 -16.973 12.333 1.00 97.38 91 VAL A C 1
ATOM 733 O O . VAL A 1 91 ? -8.454 -17.191 12.313 1.00 97.38 91 VAL A O 1
ATOM 736 N N . GLU A 1 92 ? -10.193 -15.950 13.010 1.00 97.00 92 GLU A N 1
ATOM 737 C CA . GLU A 1 92 ? -9.388 -15.016 13.805 1.00 97.00 92 GLU A CA 1
ATOM 738 C C . GLU A 1 92 ? -8.563 -15.752 14.874 1.00 97.00 92 GLU A C 1
ATOM 740 O O . GLU A 1 92 ? -7.365 -15.498 15.021 1.00 97.00 92 GLU A O 1
ATOM 745 N N . ALA A 1 93 ? -9.143 -16.753 15.543 1.00 97.50 93 ALA A N 1
ATOM 746 C CA . ALA A 1 93 ? -8.424 -17.589 16.500 1.00 97.50 93 ALA A CA 1
ATOM 747 C C . ALA A 1 93 ? -7.269 -18.379 15.853 1.00 97.50 93 ALA A C 1
ATOM 749 O O . ALA A 1 93 ? -6.209 -18.529 16.469 1.00 97.50 93 ALA A O 1
ATOM 750 N N . GLN A 1 94 ? -7.421 -18.860 14.610 1.00 97.75 94 GLN A N 1
ATOM 751 C CA . GLN A 1 94 ? -6.313 -19.496 13.882 1.00 97.75 94 GLN A CA 1
ATOM 752 C C . GLN A 1 94 ? -5.221 -18.493 13.497 1.00 97.75 94 GLN A C 1
ATOM 754 O O . GLN A 1 94 ? -4.037 -18.816 13.611 1.00 97.75 94 GLN A O 1
ATOM 759 N N . VAL A 1 95 ? -5.594 -17.274 13.092 1.00 96.19 95 VAL A N 1
ATOM 760 C CA . VAL A 1 95 ? -4.634 -16.193 12.812 1.00 96.19 95 VAL A CA 1
ATOM 761 C C . VAL A 1 95 ? -3.846 -15.842 14.075 1.00 96.19 95 VAL A C 1
ATOM 763 O O . VAL A 1 95 ? -2.617 -15.776 14.031 1.00 96.19 95 VAL A O 1
ATOM 766 N N . TYR A 1 96 ? -4.523 -15.700 15.216 1.00 94.50 96 TYR A N 1
ATOM 767 C CA . TYR A 1 96 ? -3.884 -15.441 16.506 1.00 94.50 96 TYR A CA 1
ATOM 768 C C . TYR A 1 96 ? -2.941 -16.576 16.915 1.00 94.50 96 TYR A C 1
ATOM 770 O O . TYR A 1 96 ? -1.789 -16.337 17.287 1.00 94.50 96 TYR A O 1
ATOM 778 N N . LYS A 1 97 ? -3.392 -17.829 16.777 1.00 95.62 97 LYS A N 1
ATOM 779 C CA . LYS A 1 97 ? -2.562 -19.010 17.032 1.00 95.62 97 LYS A CA 1
ATOM 780 C C . LYS A 1 97 ? -1.294 -18.985 16.178 1.00 95.62 97 LYS A C 1
ATOM 782 O O . LYS A 1 97 ? -0.209 -19.173 16.723 1.00 95.62 97 LYS A O 1
ATOM 787 N N . LEU A 1 98 ? -1.403 -18.708 14.878 1.00 95.00 98 LEU A N 1
ATOM 788 C CA . LEU A 1 98 ? -0.249 -18.596 13.981 1.00 95.00 98 LEU A CA 1
ATOM 789 C C . LEU A 1 98 ? 0.692 -17.454 14.393 1.00 95.00 98 LEU A C 1
ATOM 791 O O . LEU A 1 98 ? 1.905 -17.652 14.449 1.00 95.00 98 LEU A O 1
ATOM 795 N N . ALA A 1 99 ? 0.147 -16.280 14.720 1.00 92.38 99 ALA A N 1
ATOM 796 C CA . ALA A 1 99 ? 0.935 -15.129 15.156 1.00 92.38 99 ALA A CA 1
ATOM 797 C C . ALA A 1 99 ? 1.717 -15.421 16.451 1.00 92.38 99 ALA A C 1
ATOM 799 O O . ALA A 1 99 ? 2.881 -15.034 16.567 1.00 92.38 99 ALA A O 1
ATOM 800 N N . SER A 1 100 ? 1.119 -16.173 17.382 1.00 92.38 100 SER A N 1
ATOM 801 C CA . SER A 1 100 ? 1.740 -16.536 18.664 1.00 92.38 100 SER A CA 1
ATOM 802 C C . SER A 1 100 ? 2.965 -17.456 18.536 1.00 92.38 100 SER A C 1
ATOM 804 O O . SER A 1 100 ? 3.839 -17.427 19.401 1.00 92.38 100 SER A O 1
ATOM 806 N N . VAL A 1 101 ? 3.095 -18.213 17.435 1.00 93.69 101 VAL A N 1
ATOM 807 C CA . VAL A 1 101 ? 4.270 -19.076 17.182 1.00 93.69 101 VAL A CA 1
ATOM 808 C C . VAL A 1 101 ? 5.555 -18.249 17.067 1.00 93.69 101 VAL A C 1
ATOM 810 O O . VAL A 1 101 ? 6.625 -18.708 17.458 1.00 93.69 101 VAL A O 1
ATOM 813 N N . SER A 1 102 ? 5.447 -17.012 16.577 1.00 88.12 102 SER A N 1
ATOM 814 C CA . SER A 1 102 ? 6.576 -16.086 16.424 1.00 88.12 102 SER A CA 1
ATOM 815 C C . SER A 1 102 ? 6.808 -15.196 17.657 1.00 88.12 102 SER A C 1
ATOM 817 O O . SER A 1 102 ? 7.558 -14.227 17.559 1.00 88.12 102 SER A O 1
ATOM 819 N N . LEU A 1 103 ? 6.184 -15.506 18.806 1.00 90.44 103 LEU A N 1
ATOM 820 C CA . LEU A 1 103 ? 6.144 -14.702 20.041 1.00 90.44 103 LEU A CA 1
ATOM 821 C C . LEU A 1 103 ? 5.474 -13.331 19.855 1.00 90.44 103 LEU A C 1
ATOM 823 O O . LEU A 1 103 ? 4.337 -13.133 20.274 1.00 90.44 103 LEU A O 1
ATOM 827 N N . CYS A 1 104 ? 6.179 -12.381 19.245 1.00 92.50 104 CYS A N 1
ATOM 828 C CA . CYS A 1 104 ? 5.689 -11.051 18.903 1.00 92.50 104 CYS A CA 1
ATOM 829 C C . CYS A 1 104 ? 6.608 -10.388 17.865 1.00 92.50 104 CYS A C 1
ATOM 831 O O . CYS A 1 104 ? 7.736 -10.820 17.620 1.00 92.50 104 CYS A O 1
ATOM 833 N N . SER A 1 105 ? 6.126 -9.315 17.238 1.00 93.69 105 SER A N 1
ATOM 834 C CA . SER A 1 105 ? 6.947 -8.480 16.358 1.00 93.69 105 SER A CA 1
ATOM 835 C C . SER A 1 105 ? 7.954 -7.653 17.166 1.00 93.69 105 SER A C 1
ATOM 837 O O . SER A 1 105 ? 7.788 -7.443 18.368 1.00 93.69 105 SER A O 1
ATOM 839 N N . SER A 1 106 ? 9.013 -7.159 16.520 1.00 94.62 106 SER A N 1
ATOM 840 C CA . SER A 1 106 ? 10.047 -6.379 17.208 1.00 94.62 106 SER A CA 1
ATOM 841 C C . SER A 1 106 ? 9.458 -5.129 17.877 1.00 94.62 106 SER A C 1
ATOM 843 O O . SER A 1 106 ? 8.681 -4.391 17.271 1.00 94.62 106 SER A O 1
ATOM 845 N N . VAL A 1 107 ? 9.877 -4.840 19.115 1.00 95.75 107 VAL A N 1
ATOM 846 C CA . VAL A 1 107 ? 9.414 -3.650 19.857 1.00 95.75 107 VAL A CA 1
ATOM 847 C C . VAL A 1 107 ? 9.711 -2.363 19.082 1.00 95.75 107 VAL A C 1
ATOM 849 O O . VAL A 1 107 ? 8.877 -1.468 19.020 1.00 95.75 107 VAL A O 1
ATOM 852 N N . GLN A 1 108 ? 10.864 -2.282 18.411 1.00 95.62 108 GLN A N 1
ATOM 853 C CA . GLN A 1 108 ? 11.196 -1.134 17.560 1.00 95.62 108 GLN A CA 1
ATOM 854 C C . GLN A 1 108 ? 10.234 -0.970 16.373 1.00 95.62 108 GLN A C 1
ATOM 856 O O . GLN A 1 108 ? 9.910 0.161 16.011 1.00 95.62 108 GLN A O 1
ATOM 861 N N . GLY A 1 109 ? 9.775 -2.074 15.775 1.00 95.56 109 GLY A N 1
ATOM 862 C CA . GLY A 1 109 ? 8.767 -2.054 14.718 1.00 95.56 109 GLY A CA 1
ATOM 863 C C . GLY A 1 109 ? 7.405 -1.606 15.243 1.00 95.56 109 GLY A C 1
ATOM 864 O O . GLY A 1 109 ? 6.746 -0.799 14.592 1.00 95.56 109 GLY A O 1
ATOM 865 N N . GLN A 1 110 ? 7.020 -2.063 16.439 1.00 95.94 110 GLN A N 1
ATOM 866 C CA . GLN A 1 110 ? 5.784 -1.646 17.111 1.00 95.94 110 GLN A CA 1
ATOM 867 C C . GLN A 1 110 ? 5.792 -0.147 17.448 1.00 95.94 110 GLN A C 1
ATOM 869 O O . GLN A 1 110 ? 4.840 0.547 17.110 1.00 95.94 110 GLN A O 1
ATOM 874 N N . ILE A 1 111 ? 6.888 0.376 18.014 1.00 95.56 111 ILE A N 1
ATOM 875 C CA . ILE A 1 111 ? 7.064 1.819 18.267 1.00 95.56 111 ILE A CA 1
ATOM 876 C C . ILE A 1 111 ? 6.986 2.610 16.957 1.00 95.56 111 ILE A C 1
ATOM 878 O O . ILE A 1 111 ? 6.339 3.649 16.896 1.00 95.56 111 ILE A O 1
ATOM 882 N N . GLY A 1 112 ? 7.619 2.115 15.888 1.00 94.75 112 GLY A N 1
ATOM 883 C CA . GLY A 1 112 ? 7.548 2.759 14.577 1.00 94.75 112 GLY A CA 1
ATOM 884 C C . GLY A 1 112 ? 6.116 2.849 14.047 1.00 94.75 112 GLY A C 1
ATOM 885 O O . GLY A 1 112 ? 5.722 3.890 13.531 1.00 94.75 112 GLY A O 1
ATOM 886 N N . ILE A 1 113 ? 5.332 1.775 14.188 1.00 95.56 113 ILE A N 1
ATOM 887 C CA . ILE A 1 113 ? 3.915 1.770 13.802 1.00 95.56 113 ILE A CA 1
ATOM 888 C C . ILE A 1 113 ? 3.118 2.751 14.656 1.00 95.56 113 ILE A C 1
ATOM 890 O O . ILE A 1 113 ? 2.315 3.497 14.108 1.00 95.56 113 ILE A O 1
ATOM 894 N N . ASP A 1 114 ? 3.363 2.788 15.964 1.00 95.44 114 ASP A N 1
ATOM 895 C CA . ASP A 1 114 ? 2.677 3.695 16.881 1.00 95.44 114 ASP A CA 1
ATOM 896 C C . ASP A 1 114 ? 2.878 5.173 16.507 1.00 95.44 114 ASP A C 1
ATOM 898 O O . ASP A 1 114 ? 1.910 5.929 16.428 1.00 95.44 114 ASP A O 1
ATOM 902 N N . LEU A 1 115 ? 4.117 5.556 16.186 1.00 93.56 115 LEU A N 1
ATOM 903 C CA . LEU A 1 115 ? 4.452 6.899 15.703 1.00 93.56 115 LEU A CA 1
ATOM 904 C C . LEU A 1 115 ? 3.845 7.190 14.324 1.00 93.56 115 LEU A C 1
ATOM 906 O O . LEU A 1 115 ? 3.413 8.311 14.068 1.00 93.56 115 LEU A O 1
ATOM 910 N N . LEU A 1 116 ? 3.781 6.186 13.441 1.00 93.19 116 LEU A N 1
ATOM 911 C CA . LEU A 1 116 ? 3.176 6.323 12.114 1.00 93.19 116 LEU A CA 1
ATOM 912 C C . LEU A 1 116 ? 1.674 6.634 12.206 1.00 93.19 116 LEU A C 1
ATOM 914 O O . LEU A 1 116 ? 1.183 7.482 11.466 1.00 93.19 116 LEU A O 1
ATOM 918 N N . VAL A 1 117 ? 0.938 5.949 13.089 1.00 93.56 117 VAL A N 1
ATOM 919 C CA . VAL A 1 117 ? -0.520 6.138 13.222 1.00 93.56 117 VAL A CA 1
ATOM 920 C C . VAL A 1 117 ? -0.901 7.309 14.133 1.00 93.56 117 VAL A C 1
ATOM 922 O O . VAL A 1 117 ? -2.054 7.742 14.123 1.00 93.56 117 VAL A O 1
ATOM 925 N N . ARG A 1 118 ? 0.053 7.844 14.906 1.00 94.12 118 ARG A N 1
ATOM 926 C CA . ARG A 1 118 ? -0.115 9.020 15.771 1.00 94.12 118 ARG A CA 1
ATOM 927 C C . ARG A 1 118 ? 0.962 10.078 15.483 1.00 94.12 118 ARG A C 1
ATOM 929 O O . ARG A 1 118 ? 1.796 10.336 16.351 1.00 94.12 118 ARG A O 1
ATOM 936 N N . PRO A 1 119 ? 0.961 10.693 14.285 1.00 93.69 119 PRO A N 1
ATOM 937 C CA . PRO A 1 119 ? 1.902 11.762 13.974 1.00 93.69 119 PRO A CA 1
ATOM 938 C C . PRO A 1 119 ? 1.635 13.012 14.836 1.00 93.69 119 PRO A C 1
ATOM 940 O O . PRO A 1 119 ? 0.512 13.171 15.335 1.00 93.69 119 PRO A O 1
ATOM 943 N N . PRO A 1 120 ? 2.624 13.919 14.970 1.00 95.81 120 PRO A N 1
ATOM 944 C CA . PRO A 1 120 ? 2.438 15.193 15.654 1.00 95.81 120 PRO A CA 1
ATOM 945 C C . PRO A 1 120 ? 1.252 15.985 15.096 1.00 95.81 120 PRO A C 1
ATOM 947 O O . PRO A 1 120 ? 1.006 15.989 13.886 1.00 95.81 120 PRO A O 1
ATOM 950 N N . LYS A 1 121 ? 0.525 16.674 15.973 1.00 95.69 121 LYS A N 1
ATOM 951 C CA . LYS A 1 121 ? -0.668 17.463 15.633 1.00 95.69 121 LYS A CA 1
ATOM 952 C C . LYS A 1 121 ? -0.384 18.956 15.634 1.00 95.69 121 LYS A C 1
ATOM 954 O O . LYS A 1 121 ? 0.500 19.438 16.333 1.00 95.69 121 LYS A O 1
ATOM 959 N N . GLU A 1 122 ? -1.193 19.708 14.895 1.00 95.44 122 GLU A N 1
ATOM 960 C CA . GLU A 1 122 ? -1.099 21.166 14.889 1.00 95.44 122 GLU A CA 1
ATOM 961 C C . GLU A 1 122 ? -1.220 21.747 16.305 1.00 95.44 122 GLU A C 1
ATOM 963 O O . GLU A 1 122 ? -2.156 21.433 17.038 1.00 95.44 122 GLU A O 1
ATOM 968 N N . GLY A 1 123 ? -0.235 22.564 16.688 1.00 95.25 123 GLY A N 1
ATOM 969 C CA . GLY A 1 123 ? -0.079 23.100 18.043 1.00 95.25 123 GLY A CA 1
ATOM 970 C C . GLY A 1 123 ? 0.926 22.346 18.926 1.00 95.25 123 GLY A C 1
ATOM 971 O O . GLY A 1 123 ? 1.328 22.886 19.953 1.00 95.25 123 GLY A O 1
ATOM 972 N N . GLU A 1 124 ? 1.373 21.149 18.539 1.00 96.62 124 GLU A N 1
ATOM 973 C CA . GLU A 1 124 ? 2.448 20.427 19.232 1.00 96.62 124 GLU A CA 1
ATOM 974 C C . GLU A 1 124 ? 3.836 20.924 18.795 1.00 96.62 124 GLU A C 1
ATOM 976 O O . GLU A 1 124 ? 4.032 21.363 17.660 1.00 96.62 124 GLU A O 1
ATOM 981 N N . GLU A 1 125 ? 4.818 20.822 19.696 1.00 96.62 125 GLU A N 1
ATOM 982 C CA . GLU A 1 125 ? 6.173 21.373 19.527 1.00 96.62 125 GLU A CA 1
ATOM 983 C C . GLU A 1 125 ? 6.860 20.912 18.230 1.00 96.62 125 GLU A C 1
ATOM 985 O O . GLU A 1 125 ? 7.462 21.714 17.518 1.00 96.62 125 GLU A O 1
ATOM 990 N N . SER A 1 126 ? 6.735 19.627 17.888 1.00 96.44 126 SER A N 1
ATOM 991 C CA . SER A 1 126 ? 7.406 19.023 16.733 1.00 96.44 126 SER A CA 1
ATOM 992 C C . SER A 1 126 ? 6.602 19.082 15.431 1.00 96.44 126 SER A C 1
ATOM 994 O O . SER A 1 126 ? 7.125 18.690 14.388 1.00 96.44 126 SER A O 1
ATOM 996 N N . TYR A 1 127 ? 5.359 19.581 15.439 1.00 97.12 127 TYR A N 1
ATOM 997 C CA . TYR A 1 127 ? 4.489 19.538 14.257 1.00 97.12 127 TYR A CA 1
ATOM 998 C C . TYR A 1 127 ? 5.017 20.357 13.085 1.00 97.12 127 TYR A C 1
ATOM 1000 O O . TYR A 1 127 ? 4.986 19.884 11.950 1.00 97.12 127 TYR A O 1
ATOM 1008 N N . ALA A 1 128 ? 5.513 21.570 13.346 1.00 97.31 128 ALA A N 1
ATOM 1009 C CA . ALA A 1 128 ? 6.026 22.435 12.287 1.00 97.31 128 ALA A CA 1
ATOM 1010 C C . ALA A 1 128 ? 7.198 21.770 11.546 1.00 97.31 128 ALA A C 1
ATOM 1012 O O . ALA A 1 128 ? 7.178 21.697 10.318 1.00 97.31 128 ALA A O 1
ATOM 1013 N N . LEU A 1 129 ? 8.150 21.208 12.300 1.00 96.81 129 LEU A N 1
ATOM 1014 C CA . LEU A 1 129 ? 9.294 20.482 11.749 1.00 96.81 129 LEU A CA 1
ATOM 1015 C C . LEU A 1 129 ? 8.852 19.212 11.011 1.00 96.81 129 LEU A C 1
ATOM 1017 O O . LEU A 1 129 ? 9.222 19.010 9.859 1.00 96.81 129 LEU A O 1
ATOM 1021 N N . PHE A 1 130 ? 7.996 18.394 11.632 1.00 95.19 130 PHE A N 1
ATOM 1022 C CA . PHE A 1 130 ? 7.461 17.178 11.017 1.00 95.19 130 PHE A CA 1
ATOM 1023 C C . PHE A 1 130 ? 6.781 17.471 9.673 1.00 95.19 130 PHE A C 1
ATOM 1025 O O . PHE A 1 130 ? 7.004 16.769 8.686 1.00 95.19 130 PHE A O 1
ATOM 1032 N N . LYS A 1 131 ? 5.963 18.524 9.605 1.00 95.12 131 LYS A N 1
ATOM 1033 C CA . LYS A 1 131 ? 5.269 18.925 8.379 1.00 95.12 131 LYS A CA 1
ATOM 1034 C C . LYS A 1 131 ? 6.245 19.385 7.297 1.00 95.12 131 LYS A C 1
ATOM 1036 O O . LYS A 1 131 ? 6.088 18.994 6.145 1.00 95.12 131 LYS A O 1
ATOM 1041 N N . GLU A 1 132 ? 7.245 20.187 7.657 1.00 96.25 132 GLU A N 1
ATOM 1042 C CA . GLU A 1 132 ? 8.284 20.640 6.726 1.00 96.25 132 GLU A CA 1
ATOM 1043 C C . GLU A 1 132 ? 9.060 19.458 6.128 1.00 96.25 132 GLU A C 1
ATOM 1045 O O . GLU A 1 132 ? 9.176 19.342 4.905 1.00 96.25 132 GLU A O 1
ATOM 1050 N N . GLU A 1 133 ? 9.542 18.546 6.975 1.00 95.19 133 GLU A N 1
ATOM 1051 C CA . GLU A 1 133 ? 10.314 17.377 6.548 1.00 95.19 133 GLU A CA 1
ATOM 1052 C C . GLU A 1 133 ? 9.482 16.452 5.657 1.00 95.19 133 GLU A C 1
ATOM 1054 O O . GLU A 1 133 ? 9.933 16.017 4.590 1.00 95.19 133 GLU A O 1
ATOM 1059 N N . THR A 1 134 ? 8.246 16.167 6.070 1.00 92.94 134 THR A N 1
ATOM 1060 C CA . THR A 1 134 ? 7.387 15.225 5.352 1.00 92.94 134 THR A CA 1
ATOM 1061 C C . THR A 1 134 ? 6.948 15.756 3.991 1.00 92.94 134 THR A C 1
ATOM 1063 O O . THR A 1 134 ? 7.012 15.025 2.996 1.00 92.94 134 THR A O 1
ATOM 1066 N N . GLU A 1 135 ? 6.586 17.037 3.917 1.00 92.62 135 GLU A N 1
ATOM 1067 C CA . GLU A 1 135 ? 6.242 17.706 2.665 1.00 92.62 135 GLU A CA 1
ATOM 1068 C C . GLU A 1 135 ? 7.463 17.803 1.740 1.00 92.62 135 GLU A C 1
ATOM 1070 O O . GLU A 1 135 ? 7.373 17.491 0.552 1.00 92.62 135 GLU A O 1
ATOM 1075 N N . GLY A 1 136 ? 8.641 18.145 2.273 1.00 93.75 136 GLY A N 1
ATOM 1076 C CA . GLY A 1 136 ? 9.878 18.215 1.493 1.00 93.75 136 GLY A CA 1
ATOM 1077 C C . GLY A 1 136 ? 10.259 16.875 0.850 1.00 93.75 136 GLY A C 1
ATOM 1078 O O . GLY A 1 136 ? 10.619 16.816 -0.336 1.00 93.75 136 GLY A O 1
ATOM 1079 N N . ILE A 1 137 ? 10.129 15.774 1.599 1.00 92.00 137 ILE A N 1
ATOM 1080 C CA . ILE A 1 137 ? 10.334 14.413 1.080 1.00 92.00 137 ILE A CA 1
ATOM 1081 C C . ILE A 1 137 ? 9.305 14.102 -0.009 1.00 92.00 137 ILE A C 1
ATOM 1083 O O . ILE A 1 137 ? 9.678 13.641 -1.093 1.00 92.00 137 ILE A O 1
ATOM 1087 N N . TYR A 1 138 ? 8.025 14.377 0.246 1.00 90.75 138 TYR A N 1
ATOM 1088 C CA . TYR A 1 138 ? 6.949 14.140 -0.712 1.00 90.75 138 TYR A CA 1
ATOM 1089 C C . TYR A 1 138 ? 7.178 14.890 -2.036 1.00 90.75 138 TYR A C 1
ATOM 1091 O O . TYR A 1 138 ? 7.164 14.268 -3.103 1.00 90.75 138 TYR A O 1
ATOM 1099 N N . GLN A 1 139 ? 7.487 16.188 -1.982 1.00 91.81 139 GLN A N 1
ATOM 1100 C CA . GLN A 1 139 ? 7.764 17.007 -3.167 1.00 91.81 139 GLN A CA 1
ATOM 1101 C C . GLN A 1 139 ? 8.987 16.506 -3.939 1.00 91.81 139 GLN A C 1
ATOM 1103 O O . GLN A 1 139 ? 8.991 16.460 -5.173 1.00 91.81 139 GLN A O 1
ATOM 1108 N N . THR A 1 140 ? 10.018 16.050 -3.225 1.00 91.88 140 THR A N 1
ATOM 1109 C CA . THR A 1 140 ? 11.199 15.443 -3.847 1.00 91.88 140 THR A CA 1
ATOM 1110 C C . THR A 1 140 ? 10.840 14.165 -4.605 1.00 91.88 140 THR A C 1
ATOM 1112 O O . THR A 1 140 ? 11.296 13.970 -5.736 1.00 91.88 140 THR A O 1
ATOM 1115 N N . LEU A 1 141 ? 10.030 13.288 -4.007 1.00 90.38 141 LEU A N 1
ATOM 1116 C CA . LEU A 1 141 ? 9.579 12.048 -4.642 1.00 90.38 141 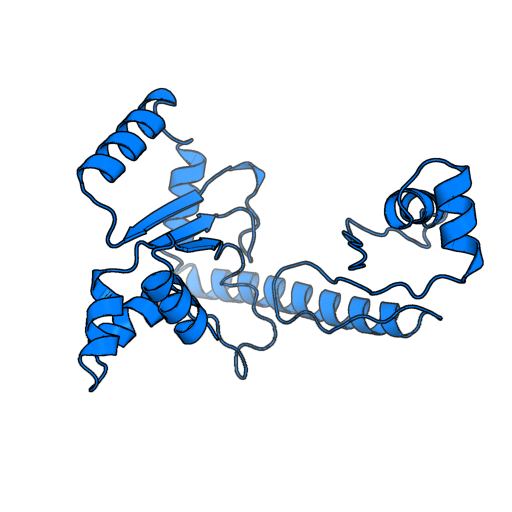LEU A CA 1
ATOM 1117 C C . LEU A 1 141 ? 8.712 12.330 -5.873 1.00 90.38 141 LEU A C 1
ATOM 1119 O O . LEU A 1 141 ? 8.964 11.755 -6.935 1.00 90.38 141 LEU A O 1
ATOM 1123 N N . LYS A 1 142 ? 7.776 13.279 -5.764 1.00 90.56 142 LYS A N 1
ATOM 1124 C CA . LYS A 1 142 ? 6.933 13.726 -6.877 1.00 90.56 142 LYS A CA 1
ATOM 1125 C C . LYS A 1 142 ? 7.769 14.262 -8.041 1.00 90.56 142 LYS A C 1
ATOM 1127 O O . LYS A 1 142 ? 7.674 13.744 -9.151 1.00 90.56 142 LYS A O 1
ATOM 1132 N N . SER A 1 143 ? 8.676 15.205 -7.774 1.00 92.62 143 SER A N 1
ATOM 1133 C CA . SER A 1 143 ? 9.549 15.783 -8.805 1.00 92.62 143 SER A CA 1
ATOM 1134 C C . SER A 1 143 ? 10.422 14.727 -9.491 1.00 92.62 143 SER A C 1
ATOM 1136 O O . SER A 1 143 ? 10.648 14.785 -10.701 1.00 92.62 143 SER A O 1
ATOM 1138 N N . ARG A 1 144 ? 10.934 13.741 -8.740 1.00 91.75 144 ARG A N 1
ATOM 1139 C CA . ARG A 1 144 ? 11.704 12.626 -9.316 1.00 91.75 144 ARG A CA 1
ATOM 1140 C C . ARG A 1 144 ? 10.840 11.753 -10.219 1.00 91.75 144 ARG A C 1
ATOM 1142 O O . ARG A 1 144 ? 11.308 11.379 -11.291 1.00 91.75 144 ARG A O 1
ATOM 1149 N N . SER A 1 145 ? 9.613 11.453 -9.802 1.00 91.44 145 SER A N 1
ATOM 1150 C CA . SER A 1 145 ? 8.656 10.681 -10.595 1.00 91.44 145 SER A CA 1
ATOM 1151 C C . SER A 1 145 ? 8.366 11.362 -11.936 1.00 91.44 145 SER A C 1
ATOM 1153 O O . SER A 1 145 ? 8.560 10.754 -12.986 1.00 91.44 145 SER A O 1
ATOM 1155 N N . GLU A 1 146 ? 8.027 12.653 -11.917 1.00 92.31 146 GLU A N 1
ATOM 1156 C CA . GLU A 1 146 ? 7.735 13.447 -13.121 1.00 92.31 146 GLU A CA 1
ATOM 1157 C C . GLU A 1 146 ? 8.941 13.513 -14.070 1.00 92.31 146 GLU A C 1
ATOM 1159 O O . GLU A 1 146 ? 8.819 13.267 -15.272 1.00 92.31 146 GLU A O 1
ATOM 1164 N N . LYS A 1 147 ? 10.140 13.766 -13.527 1.00 94.19 147 LYS A N 1
ATOM 1165 C CA . LYS A 1 147 ? 11.384 13.793 -14.312 1.00 94.19 147 LYS A CA 1
ATOM 1166 C C . LYS A 1 147 ? 11.674 12.449 -14.973 1.00 94.19 147 LYS A C 1
ATOM 1168 O O . LYS A 1 147 ? 12.046 12.416 -16.143 1.00 94.19 147 LYS A O 1
ATOM 1173 N N . MET A 1 148 ? 11.530 11.350 -14.234 1.00 92.69 148 MET A N 1
ATOM 1174 C CA . MET A 1 148 ? 11.772 10.008 -14.766 1.00 92.69 148 MET A CA 1
ATOM 1175 C C . MET A 1 148 ? 10.730 9.626 -15.817 1.00 92.69 148 MET A C 1
ATOM 1177 O O . MET A 1 148 ? 11.100 9.090 -16.857 1.00 92.69 148 MET A O 1
ATOM 1181 N N . HIS A 1 149 ? 9.457 9.949 -15.586 1.00 94.19 149 HIS A N 1
ATOM 1182 C CA . HIS A 1 149 ? 8.381 9.750 -16.552 1.00 94.19 149 HIS A CA 1
ATOM 1183 C C . HIS A 1 149 ? 8.671 10.480 -17.874 1.00 94.19 149 HIS A C 1
ATOM 1185 O O . HIS A 1 149 ? 8.659 9.852 -18.933 1.00 94.19 149 HIS A O 1
ATOM 1191 N N . ALA A 1 150 ? 9.024 11.770 -17.815 1.00 94.88 150 ALA A N 1
ATOM 1192 C CA . ALA A 1 150 ? 9.391 12.546 -19.001 1.00 94.88 150 ALA A CA 1
ATOM 1193 C C . ALA A 1 150 ? 10.591 11.925 -19.733 1.00 94.88 150 ALA A C 1
ATOM 1195 O O . ALA A 1 150 ? 10.551 11.722 -20.944 1.00 94.88 150 ALA A O 1
ATOM 1196 N N . LYS A 1 151 ? 11.636 11.536 -18.990 1.00 94.31 151 LYS A N 1
ATOM 1197 C CA . LYS A 1 151 ? 12.836 10.916 -19.566 1.00 94.31 151 LYS A CA 1
ATOM 1198 C C . LYS A 1 151 ? 12.567 9.562 -20.210 1.00 94.31 151 LYS A C 1
ATOM 1200 O O . LYS A 1 151 ? 13.179 9.272 -21.231 1.00 94.31 151 LYS A O 1
ATOM 1205 N N . PHE A 1 152 ? 11.673 8.742 -19.658 1.00 92.00 152 PHE A N 1
ATOM 1206 C CA . PHE A 1 152 ? 11.290 7.486 -20.301 1.00 92.00 152 PHE A CA 1
ATOM 1207 C C . PHE A 1 152 ? 10.555 7.720 -21.617 1.00 92.00 152 PHE A C 1
ATOM 1209 O O . PHE A 1 152 ? 10.866 7.048 -22.592 1.00 92.00 152 PHE A O 1
ATOM 1216 N N . ASN A 1 153 ? 9.643 8.691 -21.667 1.00 94.06 153 ASN A N 1
ATOM 1217 C CA . ASN A 1 153 ? 8.878 8.996 -22.879 1.00 94.06 153 ASN A CA 1
ATOM 1218 C C . ASN A 1 153 ? 9.691 9.720 -23.970 1.00 94.06 153 ASN A C 1
ATOM 1220 O O . ASN A 1 153 ? 9.259 9.777 -25.116 1.00 94.06 153 ASN A O 1
ATOM 1224 N N . GLU A 1 154 ? 10.884 10.234 -23.652 1.00 95.75 154 GLU A N 1
ATOM 1225 C CA . GLU A 1 154 ? 11.854 10.705 -24.653 1.00 95.75 154 GLU A CA 1
ATOM 1226 C C . GLU A 1 154 ? 12.579 9.546 -25.372 1.00 95.75 154 GLU A C 1
ATOM 1228 O O . GLU A 1 154 ? 13.187 9.758 -26.424 1.00 95.75 154 GLU A O 1
ATOM 1233 N N . LEU A 1 155 ? 12.560 8.324 -24.819 1.00 90.94 155 LEU A N 1
ATOM 1234 C CA . LEU A 1 155 ? 13.289 7.189 -25.385 1.00 90.94 155 LEU A CA 1
ATOM 1235 C C . LEU A 1 155 ? 12.489 6.512 -26.513 1.00 90.94 155 LEU A C 1
ATOM 1237 O O . LEU A 1 155 ? 11.310 6.194 -26.344 1.00 90.94 155 LEU A O 1
ATOM 1241 N N . PRO A 1 156 ? 13.125 6.204 -27.659 1.00 89.94 156 PRO A N 1
ATOM 1242 C CA . PRO A 1 156 ? 12.447 5.531 -28.757 1.00 89.94 156 PRO A CA 1
ATOM 1243 C C . PRO A 1 156 ? 12.022 4.117 -28.350 1.00 89.94 156 PRO A C 1
ATOM 1245 O O . PRO A 1 156 ? 12.813 3.344 -27.809 1.00 89.94 156 PRO A O 1
ATOM 1248 N N . GLY A 1 157 ? 10.769 3.770 -28.651 1.00 88.38 157 GLY A N 1
ATOM 1249 C CA . GLY A 1 157 ? 10.207 2.461 -28.319 1.00 88.38 157 GLY A CA 1
ATOM 1250 C C . GLY A 1 157 ? 9.889 2.274 -26.833 1.00 88.38 157 GLY A C 1
ATOM 1251 O O . GLY A 1 157 ? 9.651 1.143 -26.421 1.00 88.38 157 GLY A O 1
ATOM 1252 N N . VAL A 1 158 ? 9.870 3.345 -26.035 1.00 92.31 158 VAL A N 1
ATOM 1253 C CA . VAL A 1 158 ? 9.460 3.311 -24.628 1.00 92.31 158 VAL A CA 1
ATOM 1254 C C . VAL A 1 158 ? 8.211 4.162 -24.451 1.00 92.31 158 VAL A C 1
ATOM 1256 O O . VAL A 1 158 ? 8.156 5.295 -24.922 1.00 92.31 158 VAL A O 1
ATOM 1259 N N . VAL A 1 159 ? 7.208 3.617 -23.770 1.00 92.69 159 VAL A N 1
ATOM 1260 C CA . VAL A 1 159 ? 6.009 4.357 -23.364 1.00 92.69 159 VAL A CA 1
ATOM 1261 C C . VAL A 1 159 ? 5.837 4.176 -21.868 1.00 92.69 159 VAL A C 1
ATOM 1263 O O . VAL A 1 159 ? 5.791 3.056 -21.376 1.00 92.69 159 VAL A O 1
ATOM 1266 N N . CYS A 1 160 ? 5.761 5.265 -21.116 1.00 93.62 160 CYS A N 1
ATOM 1267 C CA . CYS A 1 160 ? 5.611 5.218 -19.670 1.00 93.62 160 CYS A CA 1
ATOM 1268 C C . CYS A 1 160 ? 4.395 6.028 -19.251 1.00 93.62 160 CYS A C 1
ATOM 1270 O O . CYS A 1 160 ? 4.294 7.204 -19.584 1.00 93.62 160 CYS A O 1
ATOM 1272 N N . ASN A 1 161 ? 3.508 5.427 -18.462 1.00 92.69 161 ASN A N 1
ATOM 1273 C CA . ASN A 1 161 ? 2.414 6.157 -17.827 1.00 92.69 161 ASN A CA 1
ATOM 1274 C C . ASN A 1 161 ? 2.935 7.017 -16.668 1.00 92.69 161 ASN A C 1
ATOM 1276 O O . ASN A 1 161 ? 4.017 6.765 -16.125 1.00 92.69 161 ASN A O 1
ATOM 1280 N N . GLU A 1 162 ? 2.178 8.047 -16.298 1.00 90.56 162 GLU A N 1
ATOM 1281 C CA . GLU A 1 162 ? 2.443 8.812 -15.080 1.00 90.56 162 GLU A CA 1
ATOM 1282 C C . GLU A 1 162 ? 2.196 7.937 -13.846 1.00 90.56 162 GLU A C 1
ATOM 1284 O O . GLU A 1 162 ? 1.209 7.196 -13.778 1.00 90.56 162 GLU A O 1
ATOM 1289 N N . ALA A 1 163 ? 3.071 8.032 -12.843 1.00 89.81 163 ALA A N 1
ATOM 1290 C CA . ALA A 1 163 ? 2.798 7.406 -11.558 1.00 89.81 163 ALA A CA 1
ATOM 1291 C C . ALA A 1 163 ? 1.764 8.242 -10.796 1.00 89.81 163 ALA A C 1
ATOM 1293 O O . ALA A 1 163 ? 1.999 9.406 -10.484 1.00 89.81 163 ALA A O 1
ATOM 1294 N N . GLN A 1 164 ? 0.640 7.626 -10.438 1.00 87.81 164 GLN A N 1
ATOM 1295 C CA . GLN A 1 164 ? -0.387 8.260 -9.597 1.00 87.81 164 GLN A CA 1
ATOM 1296 C C . GLN A 1 164 ? 0.018 8.286 -8.114 1.00 87.81 164 GLN A C 1
ATOM 1298 O O . GLN A 1 164 ? -0.5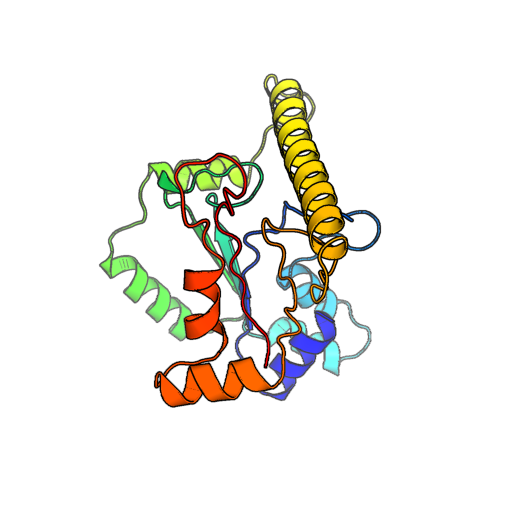16 9.066 -7.325 1.00 87.81 164 GLN A O 1
ATOM 1303 N N . GLY A 1 165 ? 0.990 7.457 -7.735 1.00 89.00 165 GLY A N 1
ATOM 1304 C CA . GLY A 1 165 ? 1.498 7.340 -6.380 1.00 89.00 165 GLY A CA 1
ATOM 1305 C C . GLY A 1 165 ? 2.644 6.338 -6.276 1.00 89.00 165 GLY A C 1
ATOM 1306 O O . GLY A 1 165 ? 3.249 5.963 -7.281 1.00 89.00 165 GLY A O 1
ATOM 1307 N N . ALA A 1 166 ? 2.919 5.884 -5.054 1.00 88.06 166 ALA A N 1
ATOM 1308 C CA . ALA A 1 166 ? 3.998 4.952 -4.731 1.00 88.06 166 ALA A CA 1
ATOM 1309 C C . ALA A 1 166 ? 5.390 5.445 -5.185 1.00 88.06 166 ALA A C 1
ATOM 1311 O O . ALA A 1 166 ? 5.664 6.643 -5.206 1.00 88.06 166 ALA A O 1
ATOM 1312 N N . LEU A 1 167 ? 6.309 4.518 -5.475 1.00 86.19 167 LEU A N 1
ATOM 1313 C CA . LEU A 1 167 ? 7.719 4.808 -5.779 1.00 86.19 167 LEU A CA 1
ATOM 1314 C C . LEU A 1 167 ? 8.179 4.251 -7.134 1.00 86.19 167 LEU A C 1
ATOM 1316 O O . LEU A 1 167 ? 9.376 4.251 -7.416 1.00 86.19 167 LEU A O 1
ATOM 1320 N N . TYR A 1 168 ? 7.256 3.740 -7.950 1.00 88.38 168 TYR A N 1
ATOM 1321 C CA . TYR A 1 168 ? 7.591 2.982 -9.152 1.00 88.38 168 TYR A CA 1
ATOM 1322 C C . TYR A 1 168 ? 6.957 3.589 -10.398 1.00 88.38 168 TYR A C 1
ATOM 1324 O O . TYR A 1 168 ? 5.798 3.996 -10.393 1.00 88.38 168 TYR A O 1
ATOM 1332 N N . LEU A 1 169 ? 7.736 3.580 -11.476 1.00 89.50 169 LEU A N 1
ATOM 1333 C CA . LEU A 1 169 ? 7.263 3.741 -12.844 1.00 89.50 169 LEU A CA 1
ATOM 1334 C C . LEU A 1 169 ? 7.394 2.396 -13.546 1.00 89.50 169 LEU A C 1
ATOM 1336 O O . LEU A 1 169 ? 8.320 1.634 -13.262 1.00 89.50 169 LEU A O 1
ATOM 1340 N N . PHE A 1 170 ? 6.478 2.130 -14.468 1.00 91.81 170 PHE A N 1
ATOM 1341 C CA . PHE A 1 170 ? 6.391 0.852 -15.161 1.00 91.81 170 PHE A CA 1
ATOM 1342 C C . PHE A 1 170 ? 6.333 1.090 -16.674 1.00 91.81 170 PHE A C 1
ATOM 1344 O O . PHE A 1 170 ? 5.244 1.159 -17.246 1.00 91.81 170 PHE A O 1
ATOM 1351 N N . PRO A 1 171 ? 7.492 1.334 -17.311 1.00 91.19 171 PRO A N 1
ATOM 1352 C CA . PRO A 1 171 ? 7.546 1.625 -18.736 1.00 91.19 171 PRO A CA 1
ATOM 1353 C C . PRO A 1 171 ? 7.283 0.368 -19.577 1.00 91.19 171 PRO A C 1
ATOM 1355 O O . PRO A 1 171 ? 7.887 -0.681 -19.358 1.00 91.19 171 PRO A O 1
ATOM 1358 N N . GLU A 1 172 ? 6.433 0.504 -20.589 1.00 90.81 172 GLU A N 1
ATOM 1359 C CA . GLU A 1 172 ? 6.257 -0.450 -21.680 1.00 90.81 172 GLU A CA 1
ATOM 1360 C C . GLU A 1 172 ? 7.433 -0.330 -22.656 1.00 90.81 172 GLU A C 1
ATOM 1362 O O . GLU A 1 172 ? 7.774 0.764 -23.118 1.00 90.81 172 GLU A O 1
ATOM 1367 N N . LEU A 1 173 ? 8.043 -1.468 -22.995 1.00 89.75 173 LEU A N 1
ATOM 1368 C CA . LEU A 1 173 ? 9.115 -1.553 -23.982 1.00 89.75 173 LEU A CA 1
ATOM 1369 C C . LEU A 1 173 ? 8.595 -2.191 -25.271 1.00 89.75 173 LEU A C 1
ATOM 1371 O O . LEU A 1 173 ? 8.294 -3.383 -25.317 1.00 89.75 173 LEU A O 1
ATOM 1375 N N . ARG A 1 174 ? 8.569 -1.413 -26.351 1.00 89.81 174 ARG A N 1
ATOM 1376 C CA . ARG A 1 174 ? 8.234 -1.878 -27.701 1.00 89.81 174 ARG A CA 1
ATOM 1377 C C . ARG A 1 174 ? 9.485 -2.405 -28.380 1.00 89.81 174 ARG A C 1
ATOM 1379 O O . ARG A 1 174 ? 10.216 -1.684 -29.060 1.00 89.81 174 ARG A O 1
ATOM 1386 N N . LEU A 1 175 ? 9.750 -3.682 -28.139 1.00 87.56 175 LEU A N 1
ATOM 1387 C CA . LEU A 1 175 ? 10.920 -4.371 -28.664 1.00 87.56 175 LEU A CA 1
ATOM 1388 C C . LEU A 1 175 ? 10.739 -4.737 -30.151 1.00 87.56 175 LEU A C 1
ATOM 1390 O O . LEU A 1 175 ? 9.622 -4.993 -30.601 1.00 87.56 175 LEU A O 1
ATOM 1394 N N . PRO A 1 176 ? 11.829 -4.792 -30.938 1.00 88.12 176 PRO A N 1
ATOM 1395 C CA . PRO A 1 176 ? 11.759 -5.206 -32.337 1.00 88.12 176 PRO A CA 1
ATOM 1396 C C . PRO A 1 176 ? 11.352 -6.682 -32.460 1.00 88.12 176 PRO A C 1
ATOM 1398 O O . PRO A 1 176 ? 11.718 -7.499 -31.618 1.00 88.12 176 PRO A O 1
ATOM 1401 N N . ALA A 1 177 ? 10.693 -7.055 -33.562 1.00 84.81 177 ALA A N 1
ATOM 1402 C CA . ALA A 1 177 ? 10.147 -8.405 -33.777 1.00 84.81 177 ALA A CA 1
ATOM 1403 C C . ALA A 1 177 ? 11.174 -9.549 -33.608 1.00 84.81 177 ALA A C 1
ATOM 1405 O O . ALA A 1 177 ? 10.839 -10.650 -33.180 1.00 84.81 177 ALA A O 1
ATOM 1406 N N . GLY A 1 178 ? 12.455 -9.294 -33.898 1.00 88.69 178 GLY A N 1
ATOM 1407 C CA . GLY A 1 178 ? 13.527 -10.279 -33.711 1.00 88.69 178 GLY A CA 1
ATOM 1408 C C . GLY A 1 178 ? 13.932 -10.526 -32.251 1.00 88.69 178 GLY A C 1
ATOM 1409 O O . GLY A 1 178 ? 14.623 -11.508 -31.980 1.00 88.69 178 GLY A O 1
ATOM 1410 N N . ALA A 1 179 ? 13.538 -9.660 -31.312 1.00 87.56 179 ALA A N 1
ATOM 1411 C CA . ALA A 1 179 ? 13.904 -9.780 -29.901 1.00 87.56 179 ALA A CA 1
ATOM 1412 C C . ALA A 1 179 ? 13.274 -11.018 -29.256 1.00 87.56 179 A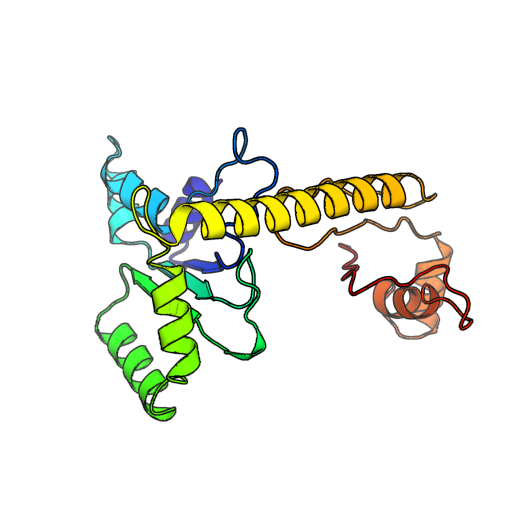LA A C 1
ATOM 1414 O O . ALA A 1 179 ? 13.953 -11.741 -28.529 1.00 87.56 179 ALA A O 1
ATOM 1415 N N . GLU A 1 180 ? 12.014 -11.311 -29.582 1.00 88.31 180 GLU A N 1
ATOM 1416 C CA . GLU A 1 180 ? 11.319 -12.486 -29.059 1.00 88.31 180 GLU A CA 1
ATOM 1417 C C . GLU A 1 180 ? 11.956 -13.787 -29.562 1.00 88.31 180 GLU A C 1
ATOM 1419 O O . GLU A 1 180 ? 12.169 -14.720 -28.789 1.00 88.31 180 GLU A O 1
ATOM 1424 N N . LYS A 1 181 ? 12.344 -13.831 -30.844 1.00 92.00 181 LYS A N 1
ATOM 1425 C CA . LYS A 1 181 ? 13.047 -14.983 -31.422 1.00 92.00 181 LYS A CA 1
ATOM 1426 C C . LYS A 1 181 ? 14.369 -15.249 -30.699 1.00 92.00 181 LYS A C 1
ATOM 1428 O O . LYS A 1 181 ? 14.617 -16.380 -30.295 1.00 92.00 181 LYS A O 1
ATOM 1433 N N . LYS A 1 182 ? 15.175 -14.208 -30.467 1.00 91.94 182 LYS A N 1
ATOM 1434 C CA . LYS A 1 182 ? 16.450 -14.326 -29.740 1.00 91.94 182 LYS A CA 1
ATOM 1435 C C . LYS A 1 182 ? 16.267 -14.751 -28.283 1.00 91.94 182 LYS A C 1
ATOM 1437 O O . LYS A 1 182 ? 17.078 -15.516 -27.768 1.00 91.94 182 LYS A O 1
ATOM 1442 N N . ALA A 1 183 ? 15.209 -14.277 -27.623 1.00 91.25 183 ALA A N 1
ATOM 1443 C CA . ALA A 1 183 ? 14.876 -14.707 -26.269 1.00 91.25 183 ALA A CA 1
ATOM 1444 C C . ALA A 1 183 ? 14.513 -16.202 -26.233 1.00 91.25 183 ALA A C 1
ATOM 1446 O O . ALA A 1 183 ? 15.059 -16.941 -25.412 1.00 91.25 183 ALA A O 1
ATOM 1447 N N . LYS A 1 184 ? 13.690 -16.666 -27.186 1.00 93.00 184 LYS A N 1
ATOM 1448 C CA . LYS A 1 184 ? 13.326 -18.085 -27.345 1.00 93.00 184 LYS A CA 1
ATOM 1449 C C . LYS A 1 184 ? 14.534 -18.970 -27.663 1.00 93.00 184 LYS A C 1
ATOM 1451 O O . LYS A 1 184 ? 14.688 -20.009 -27.033 1.00 93.00 184 LYS A O 1
ATOM 1456 N N . GLU A 1 185 ? 15.414 -18.550 -28.573 1.00 94.56 185 GLU A N 1
ATOM 1457 C CA . GLU A 1 185 ? 16.675 -19.252 -28.882 1.00 94.56 185 GLU A CA 1
ATOM 1458 C C . GLU A 1 185 ? 17.585 -19.374 -27.650 1.00 94.56 185 GLU A C 1
ATOM 1460 O O . GLU A 1 185 ? 18.273 -20.377 -27.479 1.00 94.56 185 GLU A O 1
ATOM 1465 N N . ALA A 1 186 ? 17.554 -18.378 -26.762 1.00 92.00 186 ALA A N 1
ATOM 1466 C CA . ALA A 1 186 ? 18.272 -18.394 -25.492 1.00 92.00 186 ALA A CA 1
ATOM 1467 C C . ALA A 1 186 ? 17.527 -19.129 -24.359 1.00 92.00 186 ALA A C 1
ATOM 1469 O O . ALA A 1 186 ? 18.027 -19.144 -23.232 1.00 92.00 186 ALA A O 1
ATOM 1470 N N . GLY A 1 187 ? 16.344 -19.700 -24.622 1.00 94.00 187 GLY A N 1
ATOM 1471 C CA . GLY A 1 187 ? 15.522 -20.397 -23.628 1.00 94.00 187 GLY A CA 1
ATOM 1472 C C . GLY A 1 187 ? 14.991 -19.497 -22.507 1.00 94.00 187 GLY A C 1
ATOM 1473 O O . GLY A 1 187 ? 14.782 -19.977 -21.397 1.00 94.00 187 GLY A O 1
ATOM 1474 N N . LYS A 1 188 ? 14.817 -18.193 -22.763 1.00 90.81 188 LYS A N 1
ATOM 1475 C CA . LYS A 1 188 ? 14.415 -17.190 -21.762 1.00 90.81 188 LYS A CA 1
ATOM 1476 C C . LYS A 1 188 ? 13.144 -16.458 -22.165 1.00 90.81 188 LYS A C 1
ATOM 1478 O O . LYS A 1 188 ? 12.843 -16.314 -23.351 1.00 90.81 188 LYS A O 1
ATOM 1483 N N . LYS A 1 189 ? 12.433 -15.920 -21.171 1.00 89.38 189 LYS A N 1
ATOM 1484 C CA . LYS A 1 189 ? 11.391 -14.918 -21.419 1.00 89.38 189 LYS A CA 1
ATOM 1485 C C . LYS A 1 189 ? 12.015 -13.628 -21.956 1.00 89.38 189 LYS A C 1
ATOM 1487 O O . LYS A 1 189 ? 13.202 -13.361 -21.756 1.00 89.38 189 LYS A O 1
ATOM 1492 N N . ILE A 1 190 ? 11.229 -12.841 -22.687 1.00 88.94 190 ILE A N 1
ATOM 1493 C CA . ILE A 1 190 ? 11.736 -11.664 -23.405 1.00 88.94 190 ILE A CA 1
ATOM 1494 C C . ILE A 1 190 ? 12.277 -10.578 -22.463 1.00 88.94 190 ILE A C 1
ATOM 1496 O O . ILE A 1 190 ? 13.318 -9.985 -22.740 1.00 88.94 190 ILE A O 1
ATOM 1500 N N . ASP A 1 191 ? 11.625 -10.375 -21.323 1.00 84.94 191 ASP A N 1
ATOM 1501 C CA . ASP A 1 191 ? 12.036 -9.474 -20.248 1.00 84.94 191 ASP A CA 1
ATOM 1502 C C . ASP A 1 191 ? 13.332 -9.948 -19.570 1.00 84.94 191 ASP A C 1
ATOM 1504 O O . ASP A 1 191 ? 14.294 -9.186 -19.473 1.00 84.94 191 ASP A O 1
ATOM 1508 N N . GLU A 1 192 ? 13.416 -11.224 -19.196 1.00 87.25 192 GLU A N 1
ATOM 1509 C CA . GLU A 1 192 ? 14.610 -11.851 -18.614 1.00 87.25 192 GLU A CA 1
ATOM 1510 C C . GLU A 1 192 ? 15.805 -11.842 -19.575 1.00 87.25 192 GLU A C 1
ATOM 1512 O O . GLU A 1 192 ? 16.964 -11.758 -19.155 1.00 87.25 192 GLU A O 1
ATOM 1517 N N . TYR A 1 193 ? 15.535 -11.935 -20.877 1.00 87.56 193 TYR A N 1
ATOM 1518 C CA . TYR A 1 193 ? 16.549 -11.817 -21.912 1.00 87.56 193 TYR A CA 1
ATOM 1519 C C . TYR A 1 193 ? 17.032 -10.369 -22.051 1.00 87.56 193 TYR A C 1
ATOM 1521 O O . TYR A 1 193 ? 18.242 -10.132 -22.098 1.00 87.56 193 TYR A O 1
ATOM 1529 N N . TYR A 1 194 ? 16.116 -9.400 -22.103 1.00 84.69 194 TYR A N 1
ATOM 1530 C CA . TYR A 1 194 ? 16.422 -8.002 -22.411 1.00 84.69 194 TYR A CA 1
ATOM 1531 C C . TYR A 1 194 ? 16.956 -7.204 -21.212 1.00 84.69 194 TYR A C 1
ATOM 1533 O O . TYR A 1 194 ? 17.942 -6.474 -21.340 1.00 84.69 194 TYR A O 1
ATOM 1541 N N . CYS A 1 195 ? 16.360 -7.357 -20.028 1.00 85.19 195 CYS A N 1
ATOM 1542 C CA . CYS A 1 195 ? 16.650 -6.529 -18.855 1.00 85.19 195 CYS A CA 1
ATOM 1543 C C . CYS A 1 195 ? 18.140 -6.546 -18.437 1.00 85.19 195 CYS A C 1
ATOM 1545 O O . CYS A 1 195 ? 18.698 -5.483 -18.150 1.00 85.19 195 CYS A O 1
ATOM 1547 N N . PRO A 1 196 ? 18.860 -7.688 -18.473 1.00 83.88 196 PRO A N 1
ATOM 1548 C CA . PRO A 1 196 ? 20.294 -7.711 -18.191 1.00 83.88 196 PRO A CA 1
ATOM 1549 C C . PRO A 1 196 ? 21.152 -6.986 -19.232 1.00 83.88 196 PRO A C 1
ATOM 1551 O O . PRO A 1 196 ? 22.245 -6.540 -18.881 1.00 83.88 196 PRO A O 1
ATOM 1554 N N . GLN A 1 197 ? 20.689 -6.896 -20.485 1.00 80.94 197 GLN A N 1
ATOM 1555 C CA . GLN A 1 197 ? 21.392 -6.253 -21.604 1.00 80.94 197 GLN A CA 1
ATOM 1556 C C . GLN A 1 197 ? 21.207 -4.736 -21.605 1.00 80.94 197 GLN A C 1
ATOM 1558 O O . GLN A 1 197 ? 22.100 -4.019 -22.048 1.00 80.94 197 GLN A O 1
ATOM 1563 N N . ALA A 1 198 ? 20.078 -4.265 -21.071 1.00 73.75 198 ALA A N 1
ATOM 1564 C CA . ALA A 1 198 ? 19.801 -2.851 -20.839 1.00 73.75 198 ALA A CA 1
ATOM 1565 C C . ALA A 1 198 ? 20.667 -2.245 -19.715 1.00 73.75 198 ALA A C 1
ATOM 1567 O O . ALA A 1 198 ? 20.689 -1.027 -19.535 1.00 73.75 198 ALA A O 1
ATOM 1568 N N . ARG A 1 199 ? 21.407 -3.071 -18.959 1.00 66.12 199 ARG A N 1
ATOM 1569 C CA . ARG A 1 199 ? 22.376 -2.582 -17.973 1.00 66.12 199 ARG A CA 1
ATOM 1570 C C . ARG A 1 199 ? 23.569 -1.931 -18.685 1.00 66.12 199 ARG A C 1
ATOM 1572 O O . ARG A 1 199 ? 24.084 -2.504 -19.648 1.00 66.12 199 ARG A O 1
ATOM 1579 N N . PRO A 1 200 ? 24.060 -0.773 -18.213 1.00 59.16 200 PRO A N 1
ATOM 1580 C CA . PRO A 1 200 ? 25.241 -0.154 -18.799 1.00 59.16 200 PRO A CA 1
ATOM 1581 C C . PRO A 1 200 ? 26.443 -1.100 -18.733 1.00 59.16 200 PRO A C 1
ATOM 1583 O O . PRO A 1 200 ? 26.748 -1.670 -17.688 1.00 59.16 200 PRO A O 1
ATOM 1586 N N . LYS A 1 201 ? 27.137 -1.253 -19.865 1.00 56.00 201 LYS A N 1
ATOM 1587 C CA . LYS A 1 201 ? 28.281 -2.166 -20.025 1.00 56.00 201 LYS A CA 1
ATOM 1588 C C . LYS A 1 201 ? 29.623 -1.589 -19.545 1.00 56.00 201 LYS A C 1
ATOM 1590 O O . LYS A 1 201 ? 30.660 -2.206 -19.759 1.00 56.00 201 LYS A O 1
ATOM 1595 N N . SER A 1 202 ? 29.630 -0.436 -18.881 1.00 44.09 202 SER A N 1
ATOM 1596 C CA . SER A 1 202 ? 30.845 0.201 -18.359 1.00 44.09 202 SER A CA 1
ATOM 1597 C C . SER A 1 202 ? 30.547 1.035 -17.116 1.00 44.09 202 SER A C 1
ATOM 1599 O O . SER A 1 202 ? 29.450 1.573 -16.970 1.00 44.09 202 SER A O 1
ATOM 1601 N N . ASN A 1 203 ? 31.562 1.202 -16.260 1.00 45.09 203 ASN A N 1
ATOM 1602 C CA . ASN A 1 203 ? 31.582 2.036 -15.045 1.00 45.09 203 ASN A CA 1
ATOM 1603 C C . ASN A 1 203 ? 31.454 3.557 -15.335 1.00 45.09 203 ASN A C 1
ATOM 1605 O O . ASN A 1 203 ? 31.922 4.407 -14.585 1.00 45.09 203 ASN A O 1
ATOM 1609 N N . THR A 1 204 ? 30.847 3.913 -16.465 1.00 38.09 204 THR A N 1
ATOM 1610 C CA . THR A 1 204 ? 30.548 5.272 -16.901 1.00 38.09 204 THR A CA 1
ATOM 1611 C C . THR A 1 204 ? 29.140 5.639 -16.451 1.00 38.09 204 THR A C 1
ATOM 1613 O O . THR A 1 204 ? 28.167 4.980 -16.812 1.00 38.09 204 THR A O 1
ATOM 1616 N N . ASN A 1 205 ? 29.068 6.725 -15.688 1.00 40.28 205 ASN A N 1
ATOM 1617 C CA . ASN A 1 205 ? 27.944 7.344 -14.977 1.00 40.28 205 ASN A CA 1
ATOM 1618 C C . ASN A 1 205 ? 26.657 7.680 -15.781 1.00 40.28 205 ASN A C 1
ATOM 1620 O O . ASN A 1 205 ? 25.981 8.647 -15.448 1.00 40.28 205 ASN A O 1
ATOM 1624 N N . ARG A 1 206 ? 26.274 6.939 -16.829 1.00 35.47 206 ARG A N 1
ATOM 1625 C CA . ARG A 1 206 ? 25.120 7.309 -17.674 1.00 35.47 206 ARG A CA 1
ATOM 1626 C C . ARG A 1 206 ? 23.825 6.528 -17.465 1.00 35.47 206 ARG A C 1
ATOM 1628 O O . ARG A 1 206 ? 22.808 7.018 -17.922 1.00 35.47 206 ARG A O 1
ATOM 1635 N N . PHE A 1 207 ? 23.802 5.413 -16.732 1.00 39.25 207 PHE A N 1
ATOM 1636 C CA . PHE A 1 207 ? 22.541 4.727 -16.397 1.00 39.25 207 PHE A CA 1
ATOM 1637 C C . PHE A 1 207 ? 22.617 4.008 -15.040 1.00 39.25 207 PHE A C 1
ATOM 1639 O O . PHE A 1 207 ? 22.684 2.785 -14.957 1.00 39.25 207 PHE A O 1
ATOM 1646 N N . LYS A 1 208 ? 22.561 4.753 -13.930 1.00 32.19 208 LYS A N 1
ATOM 1647 C CA . L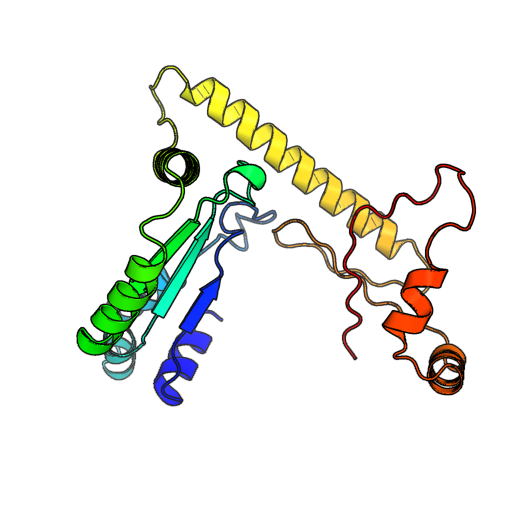YS A 1 208 ? 22.092 4.154 -12.670 1.00 32.19 208 LYS A CA 1
ATOM 1648 C C . LYS A 1 208 ? 20.572 4.042 -12.762 1.00 32.19 208 LYS A C 1
ATOM 1650 O O . LYS A 1 208 ? 19.855 4.900 -12.260 1.00 32.19 208 LYS A O 1
ATOM 1655 N N . VAL A 1 209 ? 20.081 2.998 -13.431 1.00 39.69 209 VAL A N 1
ATOM 1656 C CA . VAL A 1 209 ? 18.694 2.546 -13.257 1.00 39.69 209 VAL A CA 1
ATOM 1657 C C . VAL A 1 209 ? 18.619 1.985 -11.836 1.00 39.69 209 VAL A C 1
ATOM 1659 O O . VAL A 1 209 ? 18.788 0.791 -11.605 1.00 39.69 209 VAL A O 1
ATOM 1662 N N . CYS A 1 210 ? 18.489 2.875 -10.851 1.00 29.08 210 CYS A N 1
ATOM 1663 C CA . CYS A 1 210 ? 18.137 2.504 -9.490 1.00 29.08 210 CYS A CA 1
ATOM 1664 C C . CYS A 1 210 ? 16.773 1.818 -9.556 1.00 29.08 210 CYS A C 1
ATOM 1666 O O . CYS A 1 210 ? 15.775 2.495 -9.767 1.00 29.08 210 CYS A O 1
ATOM 1668 N N . ASN A 1 211 ? 16.753 0.492 -9.403 1.00 30.22 211 ASN A N 1
ATOM 1669 C CA . ASN A 1 211 ? 15.568 -0.312 -9.093 1.00 30.22 211 ASN A CA 1
ATOM 1670 C C . ASN A 1 211 ? 14.287 0.089 -9.846 1.00 30.22 211 ASN A C 1
ATOM 1672 O O . ASN A 1 211 ? 13.232 0.263 -9.239 1.00 30.22 211 ASN A O 1
ATOM 1676 N N . VAL A 1 212 ? 14.363 0.213 -11.171 1.00 35.69 212 VAL A N 1
ATOM 1677 C CA . VAL A 1 212 ? 13.154 0.214 -11.999 1.00 35.69 212 VAL A CA 1
ATOM 1678 C C . VAL A 1 212 ? 12.831 -1.250 -12.243 1.00 35.69 212 VAL A C 1
ATOM 1680 O O . VAL A 1 212 ? 13.509 -1.921 -13.019 1.00 35.69 212 VAL A O 1
ATOM 1683 N N . PHE A 1 213 ? 11.844 -1.764 -11.512 1.00 33.53 213 PHE A N 1
ATOM 1684 C CA . PHE A 1 213 ? 11.195 -3.019 -11.868 1.00 33.53 213 PHE A CA 1
ATOM 1685 C C . PHE A 1 213 ? 10.481 -2.775 -13.199 1.00 33.53 213 PHE A C 1
ATOM 1687 O O . PHE A 1 213 ? 9.374 -2.248 -13.239 1.00 33.53 213 PHE A O 1
ATOM 1694 N N . VAL A 1 214 ? 11.159 -3.094 -14.300 1.00 33.91 214 VAL A N 1
ATOM 1695 C CA . VAL A 1 214 ? 10.531 -3.209 -15.613 1.00 33.91 214 VAL A CA 1
ATOM 1696 C C . VAL A 1 214 ? 9.828 -4.555 -15.605 1.00 33.91 214 VAL A C 1
ATOM 1698 O O . VAL A 1 214 ? 10.440 -5.578 -15.896 1.00 33.91 214 VAL A O 1
ATOM 1701 N N . GLY A 1 215 ? 8.568 -4.585 -15.193 1.00 30.33 215 GLY A N 1
ATOM 1702 C CA . GLY A 1 215 ? 7.717 -5.677 -15.634 1.00 30.33 215 GLY A CA 1
ATOM 1703 C C . GLY A 1 215 ? 7.212 -5.309 -17.023 1.00 30.33 215 GLY A C 1
ATOM 1704 O O . GLY A 1 215 ? 6.792 -4.186 -17.284 1.00 30.33 215 GLY A O 1
ATOM 1705 N N . VAL A 1 216 ? 7.339 -6.241 -17.949 1.00 28.05 216 VAL A N 1
ATOM 1706 C CA . VAL A 1 216 ? 6.716 -6.129 -19.260 1.00 28.05 216 VAL A CA 1
ATOM 1707 C C . VAL A 1 216 ? 5.382 -6.848 -19.112 1.00 28.05 216 VAL A C 1
ATOM 1709 O O . VAL A 1 216 ? 5.372 -8.049 -18.847 1.00 28.05 216 VAL A O 1
ATOM 1712 N N . LEU A 1 217 ? 4.262 -6.125 -19.193 1.00 25.81 217 LEU A N 1
ATOM 1713 C CA . LEU A 1 217 ? 2.975 -6.788 -19.395 1.00 25.81 217 LEU A CA 1
ATOM 1714 C C . LEU A 1 217 ? 3.001 -7.366 -20.819 1.00 25.81 217 LEU A C 1
ATOM 1716 O O . LEU A 1 217 ? 3.194 -6.614 -21.775 1.00 25.81 217 LEU A O 1
ATOM 1720 N N . LEU A 1 218 ? 2.886 -8.692 -20.926 1.00 27.16 218 LEU A N 1
ATOM 1721 C CA . LEU A 1 218 ? 2.574 -9.401 -22.170 1.00 27.16 218 LEU A CA 1
ATOM 1722 C C . LEU A 1 218 ? 1.065 -9.373 -22.415 1.00 27.16 218 LEU A C 1
ATOM 1724 O O . LEU A 1 218 ? 0.320 -9.473 -21.411 1.00 27.16 218 LEU A O 1
#

pLDDT: mean 87.98, std 16.66, range [25.81, 98.56]

InterPro domains:
  IPR004839 Aminotransferase, class I/classII, large domain [PF00155] (2-189)
  IPR015421 Pyridoxal phosphate-dependent transferase, major domain [G3DSA:3.40.640.10] (1-122)
  IPR015422 Pyridoxal phosphate-dependent transferase, small domain [G3DSA:3.90.1150.10] (123-201)
  IPR015424 Pyridoxal phosphate-dependent transferase [SSF53383] (2-183)
  IPR045088 Aminotransferase ALAT1/2-like [PTHR11751] (1-196)